Protein AF-A0A2J7R3L4-F1 (afdb_monomer_lite)

InterPro domains:
  IPR018997 PUB domain [PF09409] (16-91)
  IPR036339 PUB-like domain superfamily [SSF143503] (5-102)
  IPR038765 Papain-like cysteine peptidase superfamily [SSF54001] (116-229)
  IPR050883 Peptide-N(4)-(N-acetyl-beta-glucosaminyl)asparagine amidase [PTHR12143] (30-253)

Radius of gyration: 31.01 Å; chains: 1; bounding box: 85×67×73 Å

Secondary structure (DSSP, 8-state):
---HHHHHHHTS-HHHHHHHHHHHHHHHHHHHHSTT-TTTTEEETTSHHHHHHTTTSTTHHHHHHHTT-EE-SSEEE--TTS-SHHHHHHHHHHHHHHHHHHT-----------------------------------HHHHHHHHHHHHGGGG-HHHHHHHHHHS-HHHHHHHHHHHHHHHHHHHHTTS--PPP--HHHHHHHHHHHHIIIII----SSPBPTTT-PBPEEEEEE-----TT-TT---EEEEE-TT----SSS----EEE-----S-------------

pLDDT: mean 73.67, std 23.39, range [23.62, 96.88]

Sequence (290 aa):
MTMSCILALEENPEDVYLETTSVLLKLVDNVIKNPSNPKYRSIKLGSPTVSNKLIPVVGAMECLFEMGFQEGEDSLVLPGNVSLENLKHIRDEISTRRSTYKKIPATSSAPSDVSPSSSATSTSNPIVQKKITRPKKTFLERVASHSRAVLRYEEKELQSKALALIPLKDFQIAAENNMRKLQKSIKSGLTSEKEVDIQELILMELLSWFKNSFFCWVASPQCVSCKGTTKFIGHDYSYAAEGEVYRTEVSLFLFSNCGLLGGDTVSPCMWIPIFSRNTLPASSKLMYEE

Foldseek 3Di:
DPLVLLVQLVLDPPVLSLLLLVVLLVLLVVCVVPVPDQVSQKAFCPDPCNVPRQVVRGSRVVLCVQQQWDDDDGITGRDSPDDNPSSVVSSVVSVVVSVVSVPDDDDDDDDDDDDDDDDDDDDDDPPPPPPPPDDPQRPVSVVVVVVVVVCVVVDVVVVVVVVVVQPLVVLLVQLVVVLVVVVVCVVVVVDPDDRDDSVVSSVVVRVCCCVPPWFDDPPAAADPPPRDGWDWDAKDQPDDDVPCPPDRIWTWTFDDDPDPPDDPDRDTPTDDPPTTPPDDDPDDDDDDDD

Organism: NCBI:txid105785

Structure (mmCIF, N/CA/C/O backbone):
data_AF-A0A2J7R3L4-F1
#
_entry.id   AF-A0A2J7R3L4-F1
#
loop_
_atom_site.group_PDB
_atom_site.id
_atom_site.type_symbol
_atom_site.label_atom_id
_atom_site.label_alt_id
_atom_site.label_comp_id
_atom_site.label_asym_id
_atom_site.label_entity_id
_atom_site.label_seq_id
_atom_site.pdbx_PDB_ins_code
_atom_site.Cartn_x
_atom_site.Cartn_y
_atom_site.Cartn_z
_atom_site.occupancy
_atom_site.B_iso_or_equiv
_atom_site.auth_seq_id
_atom_site.auth_comp_id
_atom_site.auth_asym_id
_atom_site.auth_atom_id
_atom_site.pdbx_PDB_model_num
ATOM 1 N N . MET A 1 1 ? 9.506 19.115 -14.926 1.00 43.06 1 MET A N 1
ATOM 2 C CA . MET A 1 1 ? 8.678 18.006 -15.445 1.00 43.06 1 MET A CA 1
ATOM 3 C C . MET A 1 1 ? 9.442 16.724 -15.223 1.00 43.06 1 MET A C 1
ATOM 5 O O . MET A 1 1 ? 10.555 16.591 -15.710 1.00 43.06 1 MET A O 1
ATOM 9 N N . THR A 1 2 ? 8.915 15.847 -14.382 1.00 49.53 2 THR A N 1
ATOM 10 C CA . THR A 1 2 ? 9.525 14.556 -14.060 1.00 49.53 2 THR A CA 1
ATOM 11 C C . THR A 1 2 ? 9.371 13.619 -15.256 1.00 49.53 2 THR A C 1
ATOM 13 O O . THR A 1 2 ? 8.246 13.242 -15.568 1.00 49.53 2 THR A O 1
ATOM 16 N N . MET A 1 3 ? 10.486 13.254 -15.900 1.00 72.81 3 MET A N 1
ATOM 17 C CA . MET A 1 3 ? 10.575 12.337 -17.054 1.00 72.81 3 MET A CA 1
ATOM 18 C C . MET A 1 3 ? 10.258 10.884 -16.648 1.00 72.81 3 MET A C 1
ATOM 20 O O . MET A 1 3 ? 11.106 9.992 -16.710 1.00 72.81 3 MET A O 1
ATOM 24 N N . SER A 1 4 ? 9.044 10.662 -16.148 1.00 84.06 4 SER A N 1
ATOM 25 C CA . SER A 1 4 ? 8.605 9.390 -15.566 1.00 84.06 4 SER A CA 1
ATOM 26 C C . SER A 1 4 ? 8.582 8.249 -16.589 1.00 84.06 4 SER A C 1
ATOM 28 O O . SER A 1 4 ? 8.928 7.122 -16.243 1.00 84.06 4 SER A O 1
ATOM 30 N N . CYS A 1 5 ? 8.288 8.548 -17.858 1.00 85.44 5 CYS A N 1
ATOM 31 C CA . CYS A 1 5 ? 8.274 7.568 -18.944 1.00 85.44 5 CYS A CA 1
ATOM 32 C C . CYS A 1 5 ? 9.668 6.991 -19.252 1.00 85.44 5 CYS A C 1
ATOM 34 O O . CYS A 1 5 ? 9.809 5.795 -19.496 1.00 85.44 5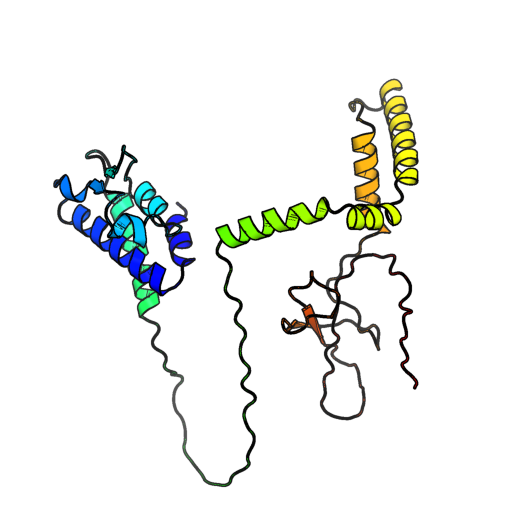 CYS A O 1
ATOM 36 N N . ILE A 1 6 ? 10.722 7.811 -19.173 1.00 88.12 6 ILE A N 1
ATOM 37 C CA . ILE A 1 6 ? 12.100 7.382 -19.450 1.00 88.12 6 ILE A CA 1
ATOM 38 C C . ILE A 1 6 ? 12.629 6.506 -18.313 1.00 88.12 6 ILE A C 1
ATOM 40 O O . ILE A 1 6 ? 13.308 5.515 -18.569 1.00 88.12 6 ILE A O 1
ATOM 44 N N . LEU A 1 7 ? 12.279 6.834 -17.065 1.00 87.56 7 LEU A N 1
ATOM 45 C CA . LEU A 1 7 ? 12.591 5.980 -15.918 1.00 87.56 7 LEU A CA 1
ATOM 46 C C . LEU A 1 7 ? 11.883 4.626 -16.034 1.00 87.56 7 LEU A C 1
ATOM 48 O O . LEU A 1 7 ? 12.510 3.599 -15.811 1.00 87.56 7 LEU A O 1
ATOM 52 N N . ALA A 1 8 ? 10.617 4.616 -16.462 1.00 87.75 8 ALA A N 1
ATOM 53 C CA . ALA A 1 8 ? 9.874 3.384 -16.710 1.00 87.75 8 ALA A CA 1
ATOM 54 C C . ALA A 1 8 ? 10.498 2.532 -17.834 1.00 87.75 8 ALA A C 1
ATOM 56 O O . ALA A 1 8 ? 10.560 1.310 -17.709 1.00 87.75 8 ALA A O 1
ATOM 57 N N . LEU A 1 9 ? 11.040 3.157 -18.890 1.00 89.44 9 LEU A N 1
ATOM 58 C CA . LEU A 1 9 ? 11.792 2.441 -19.926 1.00 89.44 9 LEU A CA 1
ATOM 59 C C . LEU A 1 9 ? 13.012 1.708 -19.347 1.00 89.44 9 LEU A C 1
ATOM 61 O O . LEU A 1 9 ? 13.244 0.556 -19.714 1.00 89.44 9 LEU A O 1
ATOM 65 N N . GLU A 1 10 ? 13.762 2.342 -18.442 1.00 88.19 10 GLU A N 1
ATOM 66 C CA . GLU A 1 10 ? 14.958 1.771 -17.795 1.00 88.19 10 GLU A CA 1
ATOM 67 C C . GLU A 1 10 ? 14.652 0.606 -16.835 1.00 88.19 10 GLU A C 1
ATOM 69 O O . GLU A 1 10 ? 15.561 -0.136 -16.467 1.00 88.19 10 GLU A O 1
ATOM 74 N N . GLU A 1 11 ? 13.389 0.408 -16.439 1.00 85.62 11 GLU A N 1
ATOM 75 C CA . GLU A 1 11 ? 12.980 -0.738 -15.614 1.00 85.62 11 GLU A CA 1
ATOM 76 C C . GLU A 1 11 ? 12.872 -2.050 -16.410 1.00 85.62 11 GLU A C 1
ATOM 78 O O . GLU A 1 11 ? 12.816 -3.131 -15.814 1.00 85.62 11 GLU A O 1
ATOM 83 N N . ASN A 1 12 ? 12.846 -1.979 -17.745 1.00 86.06 12 ASN A N 1
ATOM 84 C CA . ASN A 1 12 ? 12.800 -3.157 -18.608 1.00 86.06 12 ASN A CA 1
ATOM 85 C C . ASN A 1 12 ? 14.180 -3.848 -18.683 1.00 86.06 12 ASN A C 1
ATOM 87 O O . ASN A 1 12 ? 15.208 -3.198 -18.475 1.00 86.06 12 ASN A O 1
ATOM 91 N N . PRO A 1 13 ? 14.236 -5.159 -19.009 1.00 87.62 13 PRO A N 1
ATOM 92 C CA . PRO A 1 13 ? 15.496 -5.862 -19.255 1.00 87.62 13 PRO A CA 1
ATOM 93 C C . PRO A 1 13 ? 16.395 -5.112 -20.243 1.00 87.62 13 PRO A C 1
ATOM 95 O O . PRO A 1 13 ? 15.901 -4.450 -21.153 1.00 87.62 13 PRO A O 1
ATOM 98 N N . GLU A 1 14 ? 17.714 -5.205 -20.072 1.00 86.94 14 GLU A N 1
ATOM 99 C CA . GLU A 1 14 ? 18.675 -4.384 -20.821 1.00 86.94 14 GLU A CA 1
ATOM 100 C C . GLU A 1 14 ? 18.534 -4.530 -22.344 1.00 86.94 14 GLU A C 1
ATOM 102 O O . GLU A 1 14 ? 18.526 -3.537 -23.071 1.00 86.94 14 GLU A O 1
ATOM 107 N N . ASP A 1 15 ? 18.380 -5.756 -22.831 1.00 88.44 15 ASP A N 1
ATOM 108 C CA . ASP A 1 15 ? 18.149 -6.065 -24.239 1.00 88.44 15 ASP A CA 1
ATOM 109 C C . ASP A 1 15 ? 16.840 -5.447 -24.751 1.00 88.44 15 ASP A C 1
ATOM 111 O O . ASP A 1 15 ? 16.832 -4.810 -25.808 1.00 88.44 15 ASP A O 1
ATOM 115 N N . VAL A 1 16 ? 15.765 -5.536 -23.963 1.00 89.38 16 VAL A N 1
ATOM 116 C CA . VAL A 1 16 ? 14.455 -4.942 -24.271 1.00 89.38 16 VAL A CA 1
ATOM 117 C C . VAL A 1 16 ? 14.529 -3.416 -24.272 1.00 89.38 16 VAL A C 1
ATOM 119 O O . VAL A 1 16 ? 14.039 -2.776 -25.203 1.00 89.38 16 VAL A O 1
ATOM 122 N N . TYR A 1 17 ? 15.185 -2.807 -23.283 1.00 91.94 17 TYR A N 1
ATOM 123 C CA . TYR A 1 17 ? 15.414 -1.364 -23.212 1.00 91.94 17 TYR A CA 1
ATOM 124 C C . TYR A 1 17 ? 16.208 -0.877 -24.427 1.00 91.94 17 TYR A C 1
ATOM 126 O O . TYR A 1 17 ? 15.815 0.086 -25.097 1.00 91.94 17 TYR A O 1
ATOM 134 N N . LEU A 1 18 ? 17.311 -1.558 -24.757 1.00 92.06 18 LEU A N 1
ATOM 135 C CA . LEU A 1 18 ? 18.162 -1.210 -25.890 1.00 92.06 18 LEU A CA 1
ATOM 136 C C . LEU A 1 18 ? 17.467 -1.447 -27.235 1.00 92.06 18 LEU A C 1
ATOM 138 O O . LEU A 1 18 ? 17.725 -0.714 -28.196 1.00 92.06 18 LEU A O 1
ATOM 142 N N . GLU A 1 19 ? 16.584 -2.426 -27.346 1.00 93.12 19 GLU A N 1
ATOM 143 C CA . GLU A 1 19 ? 15.811 -2.622 -28.564 1.00 93.12 19 GLU A CA 1
ATOM 144 C C . GLU A 1 19 ? 14.727 -1.544 -28.705 1.00 93.12 19 GLU A C 1
ATOM 146 O O . GLU A 1 19 ? 14.680 -0.834 -29.714 1.00 93.12 19 GLU A O 1
ATOM 151 N N . THR A 1 20 ? 13.934 -1.332 -27.658 1.00 94.19 20 THR A N 1
ATOM 152 C CA . THR A 1 20 ? 12.803 -0.392 -27.638 1.00 94.19 20 THR A CA 1
ATOM 153 C C . THR A 1 20 ? 13.252 1.042 -27.861 1.00 94.19 20 THR A C 1
ATOM 155 O O . THR A 1 20 ? 12.747 1.728 -28.753 1.00 94.19 20 THR A O 1
ATOM 158 N N . THR A 1 21 ? 14.270 1.499 -27.125 1.00 95.25 21 THR A N 1
ATOM 159 C CA . THR A 1 21 ? 14.798 2.859 -27.303 1.00 95.25 21 THR A CA 1
ATOM 160 C C . THR A 1 21 ? 15.457 3.038 -28.669 1.00 95.25 21 THR A C 1
ATOM 162 O O . THR A 1 21 ? 15.428 4.137 -29.214 1.00 95.25 21 THR A O 1
ATOM 165 N N . SER A 1 22 ? 15.971 1.973 -29.304 1.00 95.00 22 SER A N 1
ATOM 166 C CA . SER A 1 22 ? 16.424 2.071 -30.696 1.00 95.00 22 SER A CA 1
ATOM 167 C C . SER A 1 22 ? 15.271 2.332 -31.658 1.00 95.00 22 SER A C 1
ATOM 169 O O . SER A 1 22 ? 15.482 3.015 -32.661 1.00 95.00 22 SER A O 1
ATOM 171 N N . VAL A 1 23 ? 14.098 1.745 -31.418 1.00 95.69 23 VAL A N 1
ATOM 172 C CA . VAL A 1 23 ? 12.927 1.955 -32.271 1.00 95.69 23 VAL A CA 1
ATOM 173 C C . VAL A 1 23 ? 12.331 3.338 -32.020 1.00 95.69 23 VAL A C 1
ATOM 175 O O . VAL A 1 23 ? 12.103 4.061 -32.989 1.00 95.69 23 VAL A O 1
ATOM 178 N N . LEU A 1 24 ? 12.169 3.748 -30.757 1.00 95.38 24 LEU A N 1
ATOM 179 C CA . LEU A 1 24 ? 11.695 5.089 -30.392 1.00 95.38 24 LEU A CA 1
ATOM 180 C C . LEU A 1 24 ? 12.562 6.179 -31.030 1.00 95.38 24 LEU A C 1
ATOM 182 O O . LEU A 1 24 ? 12.040 7.040 -31.734 1.00 95.38 24 LEU A O 1
ATOM 186 N N . LEU A 1 25 ? 13.889 6.094 -30.884 1.00 96.00 25 LEU A N 1
ATOM 187 C CA . LEU A 1 25 ? 14.806 7.061 -31.493 1.00 96.00 25 LEU A CA 1
ATOM 188 C C . LEU A 1 25 ? 14.666 7.104 -33.021 1.00 96.00 25 LEU A C 1
ATOM 190 O O . LEU A 1 25 ? 14.637 8.188 -33.589 1.00 96.00 25 LEU A O 1
ATOM 194 N N . LYS A 1 26 ? 14.507 5.956 -33.697 1.00 94.94 26 LYS A N 1
ATOM 195 C CA . LYS A 1 26 ? 14.296 5.918 -35.157 1.00 94.94 26 LYS A CA 1
ATOM 196 C C . LYS A 1 26 ? 12.994 6.599 -35.576 1.00 94.94 26 LYS A C 1
ATOM 198 O O . LYS A 1 26 ? 12.993 7.348 -36.551 1.00 94.94 26 LYS A O 1
ATOM 203 N N . LEU A 1 27 ? 11.893 6.328 -34.876 1.00 93.06 27 LEU A N 1
ATOM 204 C CA . LEU A 1 27 ? 10.591 6.935 -35.166 1.00 93.06 27 LEU A CA 1
ATOM 205 C C . LEU A 1 27 ? 10.659 8.455 -34.994 1.00 93.06 27 LEU A C 1
ATOM 207 O O . LEU A 1 27 ? 10.265 9.201 -35.889 1.00 93.06 27 LEU A O 1
ATOM 211 N N . VAL A 1 28 ? 11.244 8.902 -33.886 1.00 93.94 28 VAL A N 1
ATOM 212 C CA . VAL A 1 28 ? 11.342 10.317 -33.535 1.00 93.94 28 VAL A CA 1
ATOM 213 C C . VAL A 1 28 ? 12.329 11.063 -34.434 1.00 93.94 28 VAL A C 1
ATOM 215 O O . VAL A 1 28 ? 12.004 12.133 -34.946 1.00 93.94 28 VAL A O 1
ATOM 218 N N . ASP A 1 29 ? 13.498 10.488 -34.723 1.00 94.88 29 ASP A N 1
ATOM 219 C CA . ASP A 1 29 ? 14.474 11.082 -35.643 1.00 94.88 29 ASP A CA 1
ATOM 220 C C . ASP A 1 29 ? 13.885 11.267 -37.048 1.00 94.88 29 ASP A C 1
ATOM 222 O O . ASP A 1 29 ? 14.201 12.248 -37.720 1.00 94.88 29 ASP A O 1
ATOM 226 N N . ASN A 1 30 ? 13.015 10.360 -37.505 1.00 94.56 30 ASN A N 1
ATOM 227 C CA . ASN A 1 30 ? 12.342 10.504 -38.796 1.00 94.56 30 ASN A CA 1
ATOM 228 C C . ASN A 1 30 ? 11.390 11.708 -38.821 1.00 94.56 30 ASN A C 1
ATOM 230 O O . ASN A 1 30 ? 11.348 12.416 -39.831 1.00 94.56 30 ASN A O 1
ATOM 234 N N . VAL A 1 31 ? 10.682 11.971 -37.717 1.00 93.62 31 VAL A N 1
ATOM 235 C CA . VAL A 1 31 ? 9.839 13.165 -37.545 1.00 93.62 31 VAL A CA 1
ATOM 236 C C . VAL A 1 31 ? 10.690 14.431 -37.500 1.00 93.62 31 VAL A C 1
ATOM 238 O O . VAL A 1 31 ? 10.389 15.383 -38.213 1.00 93.62 31 VAL A O 1
ATOM 241 N N . ILE A 1 32 ? 11.775 14.446 -36.717 1.00 92.38 32 ILE A N 1
ATOM 242 C CA . ILE A 1 32 ? 12.663 15.617 -36.596 1.00 92.38 32 ILE A CA 1
ATOM 243 C C . ILE A 1 32 ? 13.301 15.963 -37.946 1.00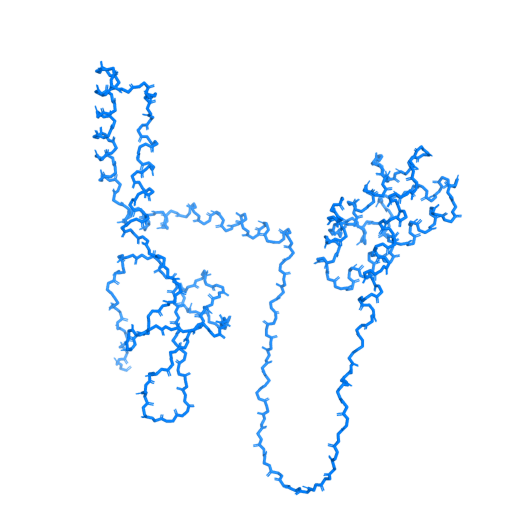 92.38 32 ILE A C 1
ATOM 245 O O . ILE A 1 32 ? 13.371 17.135 -38.310 1.00 92.38 32 ILE A O 1
ATOM 249 N N . LYS A 1 33 ? 13.759 14.952 -38.696 1.00 93.50 33 LYS A N 1
ATOM 250 C CA . LYS A 1 33 ? 14.397 15.140 -40.008 1.00 93.50 33 LYS A CA 1
ATOM 251 C C . LYS A 1 33 ? 13.412 15.580 -41.087 1.00 93.50 33 LYS A C 1
ATOM 253 O O . LYS A 1 33 ? 13.803 16.288 -42.006 1.00 93.50 33 LYS A O 1
ATOM 258 N N . ASN A 1 34 ? 12.154 15.150 -40.998 1.00 92.44 34 ASN A N 1
ATOM 259 C CA . ASN A 1 34 ? 11.135 15.398 -42.017 1.00 92.44 34 ASN A CA 1
ATOM 260 C C . ASN A 1 34 ? 9.825 15.880 -41.367 1.00 92.44 34 ASN A C 1
ATOM 262 O O . ASN A 1 34 ? 8.808 15.179 -41.429 1.00 92.44 34 ASN A O 1
ATOM 266 N N . PRO A 1 35 ? 9.818 17.080 -40.761 1.00 88.69 35 PRO A N 1
ATOM 267 C CA . PRO A 1 35 ? 8.734 17.525 -39.893 1.00 88.69 35 PRO A CA 1
ATOM 268 C C . PRO A 1 35 ? 7.417 17.749 -40.631 1.00 88.69 35 PRO A C 1
ATOM 270 O O . PRO A 1 35 ? 6.375 17.683 -40.000 1.00 88.69 35 PRO A O 1
ATOM 273 N N . SER A 1 36 ? 7.408 17.982 -41.942 1.00 87.38 36 SER A N 1
ATOM 274 C CA . SER A 1 36 ? 6.163 18.184 -42.703 1.00 87.38 36 SER A CA 1
ATOM 275 C C . SER A 1 36 ? 5.615 16.900 -43.328 1.00 87.38 36 SER A C 1
ATOM 277 O O . SER A 1 36 ? 4.567 16.931 -43.964 1.00 87.38 36 SER A O 1
ATOM 279 N N . ASN A 1 37 ? 6.310 15.765 -43.184 1.00 90.56 37 ASN A N 1
ATOM 280 C CA . ASN A 1 37 ? 5.911 14.525 -43.839 1.00 90.56 37 ASN A CA 1
ATOM 281 C C . ASN A 1 37 ? 4.893 13.749 -42.975 1.00 90.56 37 ASN A C 1
ATOM 283 O O . ASN A 1 37 ? 5.259 13.249 -41.904 1.00 90.56 37 ASN A O 1
ATOM 287 N N . PRO A 1 38 ? 3.637 13.579 -43.434 1.00 87.50 38 PRO A N 1
ATOM 288 C CA . PRO A 1 38 ? 2.586 12.933 -42.649 1.00 87.50 38 PRO A CA 1
ATOM 289 C C . PRO A 1 38 ? 2.875 11.454 -42.370 1.00 87.50 38 PRO A C 1
ATOM 291 O O . PRO A 1 38 ? 2.436 10.928 -41.351 1.00 87.50 38 PRO A O 1
ATOM 294 N N . LYS A 1 39 ? 3.670 10.787 -43.220 1.00 90.56 39 LYS A N 1
ATOM 295 C CA . LYS A 1 39 ? 4.043 9.377 -43.045 1.00 90.56 39 LYS A CA 1
ATOM 296 C C . LYS A 1 39 ? 4.813 9.138 -41.747 1.00 90.56 39 LYS A C 1
ATOM 298 O O . LYS A 1 39 ? 4.616 8.109 -41.117 1.00 90.56 39 LYS A O 1
ATOM 303 N N . TYR A 1 40 ? 5.703 10.054 -41.364 1.00 92.00 40 TYR A N 1
ATOM 304 C CA . TYR A 1 40 ? 6.509 9.903 -40.146 1.00 92.00 40 TYR A CA 1
ATOM 305 C C . TYR A 1 40 ? 5.773 10.377 -38.895 1.00 92.00 40 TYR A C 1
ATOM 307 O O . TYR A 1 40 ? 6.113 9.963 -37.795 1.00 92.00 40 TYR A O 1
ATOM 315 N N . ARG A 1 41 ? 4.731 11.194 -39.069 1.00 92.44 41 ARG A N 1
ATOM 316 C CA . ARG A 1 41 ? 3.839 11.641 -37.996 1.00 92.44 41 ARG A CA 1
ATOM 317 C C . ARG A 1 41 ? 2.756 10.623 -37.638 1.00 92.44 41 ARG A C 1
ATOM 319 O O . ARG A 1 41 ? 1.932 10.928 -36.789 1.00 92.44 41 ARG A O 1
ATOM 326 N N . SER A 1 42 ? 2.733 9.449 -38.265 1.00 92.12 42 SER A N 1
ATOM 327 C CA . SER A 1 42 ? 1.771 8.387 -37.971 1.00 92.12 42 SER A CA 1
ATOM 328 C C . SER A 1 42 ? 2.489 7.067 -37.689 1.00 92.12 42 SER A C 1
ATOM 330 O O . SER A 1 42 ? 3.359 6.642 -38.450 1.00 92.12 42 SER A O 1
ATOM 332 N N . ILE A 1 43 ? 2.119 6.412 -36.591 1.00 93.75 43 ILE A N 1
ATOM 333 C CA . ILE A 1 43 ? 2.662 5.127 -36.146 1.00 93.75 43 ILE A CA 1
ATOM 334 C C . ILE A 1 43 ? 1.507 4.129 -36.086 1.00 93.75 43 ILE A C 1
ATOM 336 O O . ILE A 1 43 ? 0.591 4.286 -35.286 1.00 93.75 43 ILE A O 1
ATOM 340 N N . LYS A 1 44 ? 1.542 3.081 -36.914 1.00 91.69 44 LYS A N 1
ATOM 341 C CA . LYS A 1 44 ? 0.506 2.035 -36.920 1.00 91.69 44 LYS A CA 1
ATOM 342 C C . LYS A 1 44 ? 0.722 1.039 -35.784 1.00 91.69 44 LYS A C 1
ATOM 344 O O . LYS A 1 44 ? 1.772 0.387 -35.743 1.00 91.69 44 LYS A O 1
ATOM 349 N N . LEU A 1 45 ? -0.290 0.868 -34.933 1.00 88.50 45 LEU A N 1
ATOM 350 C CA . LEU A 1 45 ? -0.230 -0.014 -33.763 1.00 88.50 45 LEU A CA 1
ATOM 351 C C . LEU A 1 45 ? -0.111 -1.492 -34.161 1.00 88.50 45 LEU A C 1
ATOM 353 O O . LEU A 1 45 ? 0.668 -2.229 -33.565 1.00 88.50 45 LEU A O 1
ATOM 357 N N . GLY A 1 46 ? -0.779 -1.896 -35.245 1.00 82.31 46 GLY A N 1
ATOM 358 C CA . GLY A 1 46 ? -0.709 -3.262 -35.779 1.00 82.31 46 GLY A CA 1
ATOM 359 C C . GLY A 1 46 ? 0.588 -3.618 -36.517 1.00 82.31 46 GLY A C 1
ATOM 360 O O . GLY A 1 46 ? 0.706 -4.721 -37.046 1.00 82.31 46 GLY A O 1
ATOM 361 N N . SER A 1 47 ? 1.565 -2.708 -36.620 1.00 89.31 47 SER A N 1
ATOM 362 C CA . SER A 1 47 ? 2.837 -3.052 -37.267 1.00 89.31 47 SER A CA 1
ATOM 363 C C . SER A 1 47 ? 3.663 -3.988 -36.369 1.00 89.31 47 SER A C 1
ATOM 365 O O . SER A 1 47 ? 3.781 -3.702 -35.179 1.00 89.31 47 SER A O 1
ATOM 367 N N . PRO A 1 48 ? 4.317 -5.045 -36.899 1.00 84.81 48 PRO A N 1
ATOM 368 C CA . PRO A 1 48 ? 5.020 -6.034 -36.068 1.00 84.81 48 PRO A CA 1
ATOM 369 C C . PRO A 1 48 ? 6.104 -5.442 -35.162 1.00 84.81 48 PRO A C 1
ATOM 371 O O . PRO A 1 48 ? 6.405 -5.965 -34.095 1.00 84.81 48 PRO A O 1
ATOM 374 N N . THR A 1 49 ? 6.727 -4.340 -35.591 1.00 85.75 49 THR A N 1
ATOM 375 C CA . THR A 1 49 ? 7.721 -3.633 -34.774 1.00 85.75 49 THR A CA 1
ATOM 376 C C . THR A 1 49 ? 7.065 -2.911 -33.599 1.00 85.75 49 THR A C 1
ATOM 378 O O . THR A 1 49 ? 7.607 -2.943 -32.502 1.00 85.75 49 THR A O 1
ATOM 381 N N . VAL A 1 50 ? 5.904 -2.289 -33.800 1.00 86.06 50 VAL A N 1
ATOM 382 C CA . VAL A 1 50 ? 5.195 -1.572 -32.734 1.00 86.06 50 VAL A CA 1
ATOM 383 C C . VAL A 1 50 ? 4.506 -2.561 -31.796 1.00 86.06 50 VAL A C 1
ATOM 385 O O . VAL A 1 50 ? 4.713 -2.486 -30.586 1.00 86.06 50 VAL A O 1
ATOM 388 N N . SER A 1 51 ? 3.788 -3.547 -32.339 1.00 87.75 51 SER A N 1
ATOM 389 C CA . SER A 1 51 ? 3.039 -4.536 -31.559 1.00 87.75 51 SER A CA 1
ATOM 390 C C . SER A 1 51 ? 3.919 -5.404 -30.667 1.00 87.75 51 SER A C 1
ATOM 392 O O . SER A 1 51 ? 3.514 -5.735 -29.560 1.00 87.75 51 SER A O 1
ATOM 394 N N . ASN A 1 52 ? 5.123 -5.764 -31.127 1.00 85.62 52 ASN A N 1
ATOM 395 C CA . ASN A 1 52 ? 5.988 -6.690 -30.394 1.00 85.62 52 ASN A CA 1
ATOM 396 C C . ASN A 1 52 ? 7.054 -5.977 -29.558 1.00 85.62 52 ASN A C 1
ATOM 398 O O . ASN A 1 52 ? 7.536 -6.559 -28.593 1.00 85.62 52 ASN A O 1
ATOM 402 N N . LYS A 1 53 ? 7.457 -4.753 -29.937 1.00 88.75 53 LYS A N 1
ATOM 403 C CA . LYS A 1 53 ? 8.623 -4.075 -29.336 1.00 88.75 53 LYS A CA 1
ATOM 404 C C . LYS A 1 53 ? 8.312 -2.745 -28.662 1.00 88.75 53 LYS A C 1
ATOM 406 O O . LYS A 1 53 ? 9.189 -2.218 -27.996 1.00 88.75 53 LYS A O 1
ATOM 411 N N . LEU A 1 54 ? 7.128 -2.163 -28.865 1.00 86.31 54 LEU A N 1
ATOM 412 C CA . LEU A 1 54 ? 6.736 -0.918 -28.193 1.00 86.31 54 LEU A CA 1
ATOM 413 C C . LEU A 1 54 ? 5.566 -1.144 -27.245 1.00 86.31 54 LEU A C 1
ATOM 415 O O . LEU A 1 54 ? 5.681 -0.824 -26.073 1.00 86.31 54 LEU A O 1
ATOM 419 N N . ILE A 1 55 ? 4.466 -1.723 -27.732 1.00 84.38 55 ILE A N 1
ATOM 420 C CA . ILE A 1 55 ? 3.247 -1.914 -26.929 1.00 84.38 55 ILE A CA 1
ATOM 421 C C . ILE A 1 55 ? 3.495 -2.748 -25.655 1.00 84.38 55 ILE A C 1
ATOM 423 O O . ILE A 1 55 ? 2.997 -2.356 -24.602 1.00 84.38 55 ILE A O 1
ATOM 427 N N . PRO A 1 56 ? 4.270 -3.853 -25.681 1.00 87.44 56 PRO A N 1
ATOM 428 C CA . PRO A 1 56 ? 4.488 -4.672 -24.487 1.00 87.44 56 PRO A CA 1
ATOM 429 C C . PRO A 1 56 ? 5.467 -4.051 -23.482 1.00 87.44 56 PRO A C 1
ATOM 431 O O . PRO A 1 56 ? 5.663 -4.610 -22.404 1.00 87.44 56 PRO A O 1
ATOM 434 N N . VAL A 1 57 ? 6.131 -2.949 -23.847 1.00 88.31 57 VAL A N 1
ATOM 435 C CA . VAL A 1 57 ? 7.260 -2.392 -23.101 1.00 88.31 57 VAL A CA 1
ATOM 436 C C . VAL A 1 57 ? 6.792 -1.216 -22.257 1.00 88.31 57 VAL A C 1
ATOM 438 O O . VAL A 1 57 ? 6.304 -0.209 -22.771 1.00 88.31 57 VAL A O 1
ATOM 441 N N . VAL A 1 58 ? 6.966 -1.343 -20.942 1.00 87.25 58 VAL A N 1
ATOM 442 C CA . VAL A 1 58 ? 6.508 -0.347 -19.968 1.00 87.25 58 VAL A CA 1
ATOM 443 C C . VAL A 1 58 ? 7.244 0.976 -20.196 1.00 87.25 58 VAL A C 1
ATOM 445 O O . VAL A 1 58 ? 8.471 0.989 -20.307 1.00 87.25 58 VAL A O 1
ATOM 448 N N . GLY A 1 59 ? 6.503 2.083 -20.277 1.00 90.62 59 GLY A N 1
ATOM 449 C CA . GLY A 1 59 ? 7.045 3.423 -20.510 1.00 90.62 59 GLY A CA 1
ATOM 450 C C . GLY A 1 59 ? 7.153 3.825 -21.985 1.00 90.62 59 GLY A C 1
ATOM 451 O O . GLY A 1 59 ? 7.286 5.013 -22.278 1.00 90.62 59 GLY A O 1
ATOM 452 N N . ALA A 1 60 ? 7.087 2.884 -22.936 1.00 92.25 60 ALA A N 1
ATOM 453 C CA . ALA A 1 60 ? 7.300 3.185 -24.354 1.00 92.25 60 ALA A CA 1
ATOM 454 C C . ALA A 1 60 ? 6.145 3.979 -24.985 1.00 92.25 60 ALA A C 1
ATOM 456 O O . ALA A 1 60 ? 6.386 4.897 -25.773 1.00 92.25 60 ALA A O 1
ATOM 457 N N . MET A 1 61 ? 4.901 3.646 -24.637 1.00 92.25 61 MET A N 1
ATOM 458 C CA . MET A 1 61 ? 3.714 4.357 -25.125 1.00 92.25 61 MET A CA 1
ATOM 459 C C . MET A 1 61 ? 3.570 5.714 -24.434 1.00 92.25 61 MET A C 1
ATOM 461 O O . MET A 1 61 ? 3.289 6.716 -25.085 1.00 92.25 61 MET A O 1
ATOM 465 N N . GLU A 1 62 ? 3.865 5.772 -23.138 1.00 92.06 62 GLU A N 1
ATOM 466 C CA . GLU A 1 62 ? 3.897 6.994 -22.341 1.00 92.06 62 GLU A CA 1
ATOM 467 C C . GLU A 1 62 ? 4.921 7.988 -22.895 1.00 92.06 62 GLU A C 1
ATOM 469 O O . GLU A 1 62 ? 4.607 9.169 -23.028 1.00 92.06 62 GLU A O 1
ATOM 474 N N . CYS A 1 63 ? 6.104 7.517 -23.317 1.00 91.88 63 CYS A N 1
ATOM 475 C CA . CYS A 1 63 ? 7.071 8.350 -24.033 1.00 91.88 63 CYS A CA 1
ATOM 476 C C . CYS A 1 63 ? 6.470 8.958 -25.303 1.00 91.88 63 CYS A C 1
ATOM 478 O O . CYS A 1 63 ? 6.672 10.142 -25.556 1.00 91.88 63 CYS A O 1
ATOM 480 N N . LEU A 1 64 ? 5.739 8.181 -26.108 1.00 92.44 64 LEU A N 1
ATOM 481 C CA . LEU A 1 64 ? 5.118 8.694 -27.333 1.00 92.44 64 LEU A CA 1
ATOM 482 C C . LEU A 1 64 ? 4.043 9.743 -27.019 1.00 92.44 64 LEU A C 1
ATOM 484 O O . LEU A 1 64 ? 4.013 10.792 -27.664 1.00 92.44 64 LEU A O 1
ATOM 488 N N . PHE A 1 65 ? 3.211 9.517 -26.004 1.00 91.25 65 PHE A N 1
ATOM 489 C CA . PHE A 1 65 ? 2.208 10.497 -25.583 1.00 91.25 65 PHE A CA 1
ATOM 490 C C . PHE A 1 65 ? 2.841 11.785 -25.042 1.00 91.25 65 PHE A C 1
ATOM 492 O O . PHE A 1 65 ? 2.424 12.880 -25.414 1.00 91.25 65 PHE A O 1
ATOM 499 N N . GLU A 1 66 ? 3.900 11.684 -24.238 1.00 90.62 66 GLU A N 1
ATOM 500 C CA . GLU A 1 66 ? 4.604 12.849 -23.687 1.00 90.62 66 GLU A CA 1
ATOM 501 C C . GLU A 1 66 ? 5.393 13.618 -24.768 1.00 90.62 66 GLU A C 1
ATOM 503 O O . GLU A 1 66 ? 5.518 14.843 -24.709 1.00 90.62 66 GLU A O 1
ATOM 508 N N . MET A 1 67 ? 5.839 12.928 -25.828 1.00 89.94 67 MET A N 1
ATOM 509 C CA . MET A 1 67 ? 6.362 13.547 -27.057 1.00 89.94 67 MET A CA 1
ATOM 510 C C . MET A 1 67 ? 5.277 14.264 -27.882 1.00 89.94 67 MET A C 1
ATOM 512 O O . MET A 1 67 ? 5.614 15.003 -28.809 1.00 89.94 67 MET A O 1
ATOM 516 N N . GLY A 1 68 ? 3.995 14.067 -27.561 1.00 90.19 68 GLY A N 1
ATOM 517 C CA . GLY A 1 68 ? 2.857 14.739 -28.186 1.00 90.19 68 GLY A CA 1
ATOM 518 C C . GLY A 1 68 ? 2.099 13.911 -29.225 1.00 90.19 68 GLY A C 1
ATOM 519 O O . GLY A 1 68 ? 1.230 14.460 -29.906 1.00 90.19 68 GLY A O 1
ATOM 520 N N . PHE A 1 69 ? 2.404 12.616 -29.372 1.00 92.56 69 PHE A N 1
ATOM 521 C CA . PHE A 1 69 ? 1.550 11.722 -30.155 1.00 92.56 69 PHE A CA 1
ATOM 522 C C . PHE A 1 69 ? 0.194 11.558 -29.461 1.00 92.56 69 PHE A C 1
ATOM 524 O O . PHE A 1 69 ? 0.099 11.591 -28.238 1.00 92.56 69 PHE A O 1
ATOM 531 N N . GLN A 1 70 ? -0.859 11.385 -30.248 1.00 91.31 70 GLN A N 1
ATOM 532 C CA . GLN A 1 70 ? -2.232 11.217 -29.782 1.00 91.31 70 GLN A CA 1
ATOM 533 C C . GLN A 1 70 ? -2.818 9.921 -30.334 1.00 91.31 70 GLN A C 1
ATOM 535 O O . GLN A 1 70 ? -2.411 9.451 -31.400 1.00 91.31 70 GLN A O 1
ATOM 540 N N . GLU A 1 71 ? -3.765 9.351 -29.598 1.00 89.62 71 GLU A N 1
ATOM 541 C CA . GLU A 1 71 ? -4.464 8.126 -29.971 1.00 89.62 71 GLU A CA 1
ATOM 542 C C . GLU A 1 71 ? -5.488 8.392 -31.086 1.00 89.62 71 GLU A C 1
ATOM 544 O O . GLU A 1 71 ? -6.315 9.298 -30.990 1.00 89.62 71 GLU A O 1
ATOM 549 N N . GLY A 1 72 ? -5.398 7.617 -32.166 1.00 83.25 72 GLY A N 1
ATOM 550 C CA . GLY A 1 72 ? -6.451 7.438 -33.167 1.00 83.25 72 GLY A CA 1
ATOM 551 C C . GLY A 1 72 ? -6.941 5.985 -33.157 1.00 83.25 72 GLY A C 1
ATOM 552 O O . GLY A 1 72 ? -6.530 5.215 -32.300 1.00 83.25 72 GLY A O 1
ATOM 553 N N . GLU A 1 73 ? -7.776 5.587 -34.123 1.00 78.38 73 GLU A N 1
ATOM 554 C CA . GLU A 1 73 ? -8.423 4.256 -34.122 1.00 78.38 73 GLU A CA 1
ATOM 555 C C . GLU A 1 73 ? -7.424 3.081 -34.077 1.00 78.38 73 GLU A C 1
ATOM 557 O O . GLU A 1 73 ? -7.468 2.284 -33.150 1.00 78.38 73 GLU A O 1
ATOM 562 N N . ASP A 1 74 ? -6.482 3.011 -35.027 1.00 88.25 74 ASP A N 1
ATOM 563 C CA . ASP A 1 74 ? -5.462 1.941 -35.112 1.00 88.25 74 ASP A CA 1
ATOM 564 C C . ASP A 1 74 ? -4.025 2.493 -35.228 1.00 88.25 74 ASP A C 1
ATOM 566 O O . ASP A 1 74 ? -3.073 1.827 -35.670 1.00 88.25 74 ASP A O 1
ATOM 570 N N . SER A 1 75 ? -3.844 3.769 -34.888 1.00 90.81 75 SER A N 1
ATOM 571 C CA . SER A 1 75 ? -2.564 4.457 -35.039 1.00 90.81 75 SER A CA 1
ATOM 572 C C . SER A 1 75 ? -2.388 5.586 -34.041 1.00 90.81 75 SER A C 1
ATOM 574 O O . SER A 1 75 ? -3.358 6.227 -33.651 1.00 90.81 75 SER A O 1
ATOM 576 N N . LEU A 1 76 ? -1.135 5.883 -33.712 1.00 91.81 76 LEU A N 1
ATOM 577 C CA . LEU A 1 76 ? -0.762 7.122 -33.048 1.00 91.81 76 LEU A CA 1
ATOM 578 C C . LEU A 1 76 ? -0.434 8.186 -34.087 1.00 91.81 76 LEU A C 1
ATOM 580 O O . LEU A 1 76 ? 0.295 7.913 -35.045 1.00 91.81 76 LEU A O 1
ATOM 584 N N . VAL A 1 77 ? -0.925 9.404 -33.885 1.00 92.81 77 VAL A N 1
ATOM 585 C CA . VAL A 1 77 ? -0.712 10.529 -34.801 1.00 92.81 77 VAL A CA 1
ATOM 586 C C . VAL A 1 77 ? -0.113 11.704 -34.041 1.00 92.81 77 VAL A C 1
ATOM 588 O O . VAL A 1 77 ? -0.580 12.039 -32.962 1.00 92.81 77 VAL A O 1
ATOM 591 N N . LEU A 1 78 ? 0.918 12.338 -34.600 1.00 92.25 78 LEU A N 1
ATOM 592 C CA . LEU A 1 78 ? 1.496 13.582 -34.097 1.00 92.25 78 LEU A CA 1
ATOM 593 C C . LEU A 1 78 ? 0.893 14.775 -34.858 1.00 92.25 78 LEU A C 1
ATOM 595 O O . LEU A 1 78 ? 1.277 15.019 -36.014 1.00 92.25 78 LEU A O 1
ATOM 599 N N . PRO A 1 79 ? -0.018 15.546 -34.243 1.00 88.38 79 PRO A N 1
ATOM 600 C CA . PRO A 1 79 ? -0.706 16.638 -34.919 1.00 88.38 79 PRO A CA 1
ATOM 601 C C . PRO A 1 79 ? 0.242 17.732 -35.434 1.00 88.38 79 PRO A C 1
ATOM 603 O O . PRO A 1 79 ? 1.296 18.012 -34.857 1.00 88.38 79 PRO A O 1
ATOM 606 N N . GLY A 1 80 ? -0.140 18.381 -36.538 1.00 80.38 80 GLY A N 1
ATOM 607 C CA . GLY A 1 80 ? 0.649 19.441 -37.184 1.00 80.38 80 GLY A CA 1
ATOM 608 C C . GLY A 1 80 ? 0.889 20.680 -36.313 1.00 80.38 80 GLY A C 1
ATOM 609 O O . GLY A 1 80 ? 1.870 21.387 -36.521 1.00 80.38 80 GLY A O 1
ATOM 610 N N . ASN A 1 81 ? 0.019 20.916 -35.330 1.00 76.12 81 ASN A N 1
ATOM 611 C CA . ASN A 1 81 ? 0.032 22.061 -34.418 1.00 76.12 81 ASN A CA 1
ATOM 612 C C . ASN A 1 81 ? 0.876 21.848 -33.147 1.00 76.12 81 ASN A C 1
ATOM 614 O O . ASN A 1 81 ? 0.970 22.764 -32.334 1.00 76.12 81 ASN A O 1
ATOM 618 N N . VAL A 1 82 ? 1.469 20.667 -32.947 1.00 79.50 82 VAL A N 1
ATOM 619 C CA . VAL A 1 82 ? 2.272 20.367 -31.751 1.00 79.50 82 VAL A CA 1
ATOM 620 C C . VAL A 1 82 ? 3.719 20.831 -31.940 1.00 79.50 82 VAL A C 1
ATOM 622 O O . VAL A 1 82 ? 4.362 20.515 -32.945 1.00 79.50 82 VAL A O 1
ATOM 625 N N . SER A 1 83 ? 4.241 21.571 -30.954 1.00 79.94 83 SER A N 1
ATOM 626 C CA . SER A 1 83 ? 5.654 21.966 -30.902 1.00 79.94 83 SER A CA 1
ATOM 627 C C . SER A 1 83 ? 6.555 20.734 -30.796 1.00 79.94 83 SER A C 1
ATOM 629 O O . SER A 1 83 ? 6.334 19.854 -29.967 1.00 79.94 83 SER A O 1
ATOM 631 N N . LEU A 1 84 ? 7.622 20.694 -31.597 1.00 86.38 84 LEU A N 1
ATOM 632 C CA . LEU A 1 84 ? 8.613 19.611 -31.565 1.00 86.38 84 LEU A CA 1
ATOM 633 C C . LEU A 1 84 ? 9.596 19.724 -30.385 1.00 86.38 84 LEU A C 1
ATOM 635 O O . LEU A 1 84 ? 10.545 18.949 -30.313 1.00 86.38 84 LEU A O 1
ATOM 639 N N . GLU A 1 85 ? 9.417 20.693 -29.489 1.00 86.44 85 GLU A N 1
ATOM 640 C CA . GLU A 1 85 ? 10.325 20.957 -28.369 1.00 86.44 85 GLU A CA 1
ATOM 641 C C . GLU A 1 85 ? 10.346 19.810 -27.349 1.00 86.44 85 GLU A C 1
ATOM 643 O O . GLU A 1 85 ? 11.413 19.261 -27.078 1.00 86.44 85 GLU A O 1
ATOM 648 N N . ASN A 1 86 ? 9.176 19.353 -26.887 1.00 85.25 86 ASN A N 1
ATOM 649 C CA . ASN A 1 86 ? 9.070 18.199 -25.982 1.00 85.25 86 ASN A CA 1
ATOM 650 C C . ASN A 1 86 ? 9.597 16.916 -26.639 1.00 85.25 86 ASN A C 1
ATOM 652 O O . ASN A 1 86 ? 10.321 16.138 -26.021 1.00 85.25 86 ASN A O 1
ATOM 656 N N . LEU A 1 87 ? 9.293 16.730 -27.925 1.00 90.00 87 LEU A N 1
ATOM 657 C CA . LEU A 1 87 ? 9.756 15.594 -28.716 1.00 90.00 87 LEU A CA 1
ATOM 658 C C . LEU A 1 87 ? 11.291 15.555 -28.826 1.00 90.00 87 LEU A C 1
ATOM 660 O O . LEU A 1 87 ? 11.885 14.490 -28.664 1.00 90.00 87 LEU A O 1
ATOM 664 N N . LYS A 1 88 ? 11.944 16.705 -29.047 1.00 92.50 88 LYS A N 1
ATOM 665 C CA . LYS A 1 88 ? 13.414 16.821 -29.046 1.00 92.50 88 LYS A CA 1
ATOM 666 C C . LYS A 1 88 ? 14.000 16.576 -27.657 1.00 92.50 88 LYS A C 1
ATOM 668 O O . LYS A 1 88 ? 14.942 15.801 -27.536 1.00 92.50 88 LYS A O 1
ATOM 673 N N . HIS A 1 89 ? 13.408 17.171 -26.623 1.00 92.44 89 HIS A N 1
ATOM 674 C CA . HIS A 1 89 ? 13.868 17.028 -25.243 1.00 92.44 89 HIS A CA 1
ATOM 675 C C . HIS A 1 89 ? 13.872 15.559 -24.788 1.00 92.44 89 HIS A C 1
ATOM 677 O O . HIS A 1 89 ? 14.891 15.047 -24.329 1.00 92.44 89 HIS A O 1
ATOM 683 N N . ILE A 1 90 ? 12.756 14.847 -24.975 1.00 91.00 90 ILE A N 1
ATOM 684 C CA . ILE A 1 90 ? 12.636 13.431 -24.590 1.00 91.00 90 ILE A CA 1
ATOM 685 C C . ILE A 1 90 ? 13.587 12.561 -25.430 1.00 91.00 90 ILE A C 1
ATOM 687 O O . ILE A 1 90 ? 14.217 11.641 -24.910 1.00 91.00 90 ILE A O 1
ATOM 691 N N . ARG A 1 91 ? 13.751 12.867 -26.723 1.00 94.75 91 ARG A N 1
ATOM 692 C CA . ARG A 1 91 ? 14.698 12.175 -27.610 1.00 94.75 91 ARG A CA 1
ATOM 693 C C . ARG A 1 91 ? 16.144 12.307 -27.137 1.00 94.75 91 ARG A C 1
ATOM 695 O O . ARG A 1 91 ? 16.864 11.307 -27.119 1.00 94.75 91 ARG A O 1
ATOM 702 N N . ASP A 1 92 ? 16.578 13.512 -26.783 1.00 94.12 92 ASP A N 1
ATOM 703 C CA . ASP A 1 92 ? 17.953 13.767 -26.349 1.00 94.12 92 ASP A CA 1
ATOM 704 C C . ASP A 1 92 ? 18.252 13.099 -25.002 1.00 94.12 92 ASP A C 1
ATOM 706 O O . ASP A 1 92 ? 19.321 12.505 -24.827 1.00 94.12 92 ASP A O 1
ATOM 710 N N . GLU A 1 93 ? 17.278 13.084 -24.093 1.00 93.00 93 GLU A N 1
ATOM 711 C CA . GLU A 1 93 ? 17.377 12.392 -22.807 1.00 93.00 93 GLU A CA 1
ATOM 712 C C . GLU A 1 93 ? 17.488 10.863 -22.990 1.00 93.00 93 GLU A C 1
ATOM 714 O O . GLU A 1 93 ? 18.399 10.234 -22.439 1.00 93.00 93 GLU A O 1
ATOM 719 N N . ILE A 1 94 ? 16.644 10.260 -23.844 1.00 93.50 94 ILE A N 1
ATOM 720 C CA . ILE A 1 94 ? 16.740 8.831 -24.204 1.00 93.50 94 ILE A CA 1
ATOM 721 C C . ILE A 1 94 ? 18.114 8.520 -24.820 1.00 93.50 94 ILE A C 1
ATOM 723 O O . ILE A 1 94 ? 18.751 7.528 -24.460 1.00 93.50 94 ILE A O 1
ATOM 727 N N . SER A 1 95 ? 18.600 9.361 -25.739 1.00 94.19 95 SER A N 1
ATOM 728 C CA . SER A 1 95 ? 19.902 9.174 -26.394 1.00 94.19 95 SER A CA 1
ATOM 729 C C . SER A 1 95 ? 21.073 9.255 -25.405 1.00 94.19 95 SER A C 1
ATOM 731 O O . SER A 1 95 ? 22.027 8.471 -25.494 1.00 94.19 95 SER A O 1
ATOM 733 N N . THR A 1 96 ? 20.996 10.175 -24.443 1.00 93.00 96 THR A N 1
ATOM 734 C CA . THR A 1 96 ? 22.016 10.373 -23.405 1.00 93.00 96 THR A CA 1
ATOM 735 C C . THR A 1 96 ? 22.110 9.147 -22.500 1.00 93.00 96 THR A C 1
ATOM 737 O O . THR A 1 96 ? 23.183 8.550 -22.380 1.00 93.00 96 THR A O 1
ATOM 740 N N . ARG A 1 97 ? 20.981 8.690 -21.948 1.00 90.69 97 ARG A N 1
ATOM 741 C CA . ARG A 1 97 ? 20.918 7.511 -21.063 1.00 90.69 97 ARG A CA 1
ATOM 742 C C . ARG A 1 97 ? 21.343 6.224 -21.762 1.00 90.69 97 ARG A C 1
ATOM 744 O O . ARG A 1 97 ? 22.155 5.463 -21.234 1.00 90.69 97 ARG A O 1
ATOM 751 N N . ARG A 1 98 ? 20.910 6.038 -23.012 1.00 91.50 98 ARG A N 1
ATOM 752 C CA . ARG A 1 98 ? 21.323 4.912 -23.862 1.00 91.50 98 ARG A CA 1
ATOM 753 C C . ARG A 1 98 ? 22.837 4.882 -24.105 1.00 91.50 98 ARG A C 1
ATOM 755 O O . ARG A 1 98 ? 23.433 3.806 -24.170 1.00 91.50 98 ARG A O 1
ATOM 762 N N . SER A 1 99 ? 23.467 6.046 -24.256 1.00 86.44 99 SER A N 1
ATOM 763 C CA . SER A 1 99 ? 24.916 6.152 -24.473 1.00 86.44 99 SER A CA 1
ATOM 764 C C . SER A 1 99 ? 25.718 5.803 -23.218 1.00 86.44 99 SER A C 1
ATOM 766 O O . SER A 1 99 ? 26.783 5.198 -23.331 1.00 86.44 99 SER A O 1
ATOM 768 N N . THR A 1 100 ? 25.196 6.130 -22.033 1.00 81.81 100 THR A N 1
ATOM 769 C CA . THR A 1 100 ? 25.768 5.717 -20.742 1.00 81.81 100 THR A CA 1
ATOM 770 C C . THR A 1 100 ? 25.686 4.200 -20.556 1.00 81.81 100 THR A C 1
ATOM 772 O O . THR A 1 100 ? 26.669 3.590 -20.147 1.00 81.81 100 THR A O 1
ATOM 775 N N . TYR A 1 101 ? 24.576 3.575 -20.970 1.00 71.81 101 TYR A N 1
ATOM 776 C CA . TYR A 1 101 ? 24.395 2.115 -20.956 1.00 71.81 101 TYR A CA 1
ATOM 777 C C . TYR A 1 101 ? 25.410 1.365 -21.838 1.00 71.81 101 TYR A C 1
ATOM 779 O O . TYR A 1 101 ? 25.963 0.351 -21.429 1.00 71.81 101 TYR A O 1
ATOM 787 N N . LYS A 1 102 ? 25.730 1.884 -23.033 1.00 61.59 102 LYS A N 1
ATOM 788 C CA . LYS A 1 102 ? 26.730 1.274 -23.938 1.00 61.59 102 LYS A CA 1
ATOM 789 C C . LYS A 1 102 ? 28.191 1.477 -23.516 1.00 61.59 102 LYS A C 1
ATOM 791 O O . LYS A 1 102 ? 29.068 0.812 -24.063 1.00 61.59 102 LYS A O 1
ATOM 796 N N . LYS A 1 103 ? 28.473 2.409 -22.601 1.00 56.72 103 LYS A N 1
ATOM 797 C CA . LYS A 1 103 ? 29.831 2.796 -22.179 1.00 56.72 103 LYS A CA 1
ATOM 798 C C . LYS A 1 103 ? 30.315 2.082 -20.913 1.00 56.72 103 LYS A C 1
ATOM 800 O O . LYS A 1 103 ? 31.280 2.544 -20.314 1.00 56.72 103 LYS A O 1
ATOM 805 N N . ILE A 1 104 ? 29.721 0.950 -20.536 1.00 52.12 104 ILE A N 1
ATOM 806 C CA . ILE A 1 104 ? 30.300 0.050 -19.529 1.00 52.12 104 ILE A CA 1
ATOM 807 C C . ILE A 1 104 ? 31.064 -1.080 -20.245 1.00 52.12 104 ILE A C 1
ATOM 809 O O . ILE A 1 104 ? 30.512 -2.161 -20.443 1.00 52.12 104 ILE A O 1
ATOM 813 N N . PRO A 1 105 ? 32.332 -0.888 -20.660 1.00 41.94 105 PRO A N 1
ATOM 814 C CA . PRO A 1 105 ? 33.241 -2.000 -20.845 1.00 41.94 105 PRO A CA 1
ATOM 815 C C . PRO A 1 105 ? 33.808 -2.402 -19.478 1.00 41.94 105 PRO A C 1
ATOM 817 O O . PRO A 1 105 ? 34.306 -1.575 -18.712 1.00 41.94 105 PRO A O 1
ATOM 820 N N . ALA A 1 106 ? 33.764 -3.700 -19.187 1.00 44.75 106 ALA A N 1
ATOM 821 C CA . ALA A 1 106 ? 34.661 -4.316 -18.225 1.00 44.75 106 ALA A CA 1
ATOM 822 C C . ALA A 1 106 ? 36.104 -3.905 -18.560 1.00 44.75 106 ALA A C 1
ATOM 824 O O . ALA A 1 106 ? 36.542 -4.188 -19.670 1.00 44.75 106 ALA A O 1
ATOM 825 N N . THR A 1 107 ? 36.808 -3.224 -17.651 1.00 30.61 107 THR A N 1
ATOM 826 C CA . THR A 1 107 ? 38.251 -3.362 -17.354 1.00 30.61 107 THR A CA 1
ATOM 827 C C . THR A 1 107 ? 38.645 -2.361 -16.260 1.00 30.61 107 THR A C 1
ATOM 829 O O . THR A 1 107 ? 38.376 -1.167 -16.329 1.00 30.61 107 THR A O 1
ATOM 832 N N . SER A 1 108 ? 39.279 -2.919 -15.237 1.00 43.28 108 SER A N 1
ATOM 833 C CA . SER A 1 108 ? 40.103 -2.312 -14.195 1.00 43.28 108 SER A CA 1
ATOM 834 C C . SER A 1 108 ? 41.038 -1.197 -14.669 1.00 43.28 108 SER A C 1
ATOM 836 O O . SER A 1 108 ? 41.804 -1.390 -15.609 1.00 43.28 108 SER A O 1
ATOM 838 N N . SER A 1 109 ? 41.111 -0.111 -13.903 1.00 32.03 109 SER A N 1
ATOM 839 C CA . SER A 1 109 ? 42.306 0.735 -13.854 1.00 32.03 109 SER A CA 1
ATOM 840 C C . SER A 1 109 ? 42.343 1.544 -12.556 1.00 32.03 109 SER A C 1
ATOM 842 O O . SER A 1 109 ? 41.714 2.594 -12.449 1.00 32.03 109 SER A O 1
ATOM 844 N N . ALA A 1 110 ? 43.105 1.048 -11.582 1.00 33.28 110 ALA A N 1
ATOM 845 C CA . ALA A 1 110 ? 43.892 1.893 -10.690 1.00 33.28 110 ALA A CA 1
ATOM 846 C C . ALA A 1 110 ? 45.381 1.649 -11.022 1.00 33.28 110 ALA A C 1
ATOM 848 O O . ALA A 1 110 ? 45.701 0.558 -11.507 1.00 33.28 110 ALA A O 1
ATOM 849 N N . PRO A 1 111 ? 46.266 2.646 -10.853 1.00 37.50 111 PRO A N 1
ATOM 850 C CA . PRO A 1 111 ? 47.594 2.653 -11.458 1.00 37.50 111 PRO A CA 1
ATOM 851 C C . PRO A 1 111 ? 48.589 1.723 -10.760 1.00 37.50 111 PRO A C 1
ATOM 853 O O . PRO A 1 111 ? 48.482 1.439 -9.570 1.00 37.50 111 PRO A O 1
ATOM 856 N N . SER A 1 112 ? 49.558 1.302 -11.565 1.00 31.89 112 SER A N 1
ATOM 857 C CA . SER A 1 112 ? 50.740 0.487 -11.301 1.00 31.89 112 SER A CA 1
ATOM 858 C C . SER A 1 112 ? 51.544 0.885 -10.060 1.00 31.89 112 SER A C 1
ATOM 860 O O . SER A 1 112 ? 51.797 2.069 -9.874 1.00 31.89 112 SER A O 1
ATOM 862 N N . ASP A 1 113 ? 52.055 -0.109 -9.318 1.00 29.14 113 ASP A N 1
ATOM 863 C CA . ASP A 1 113 ? 53.500 -0.213 -9.065 1.00 29.14 113 ASP A CA 1
ATOM 864 C C . ASP A 1 113 ? 53.955 -1.579 -8.492 1.00 29.14 113 ASP A C 1
ATOM 866 O O . ASP A 1 113 ? 53.326 -2.153 -7.607 1.00 29.14 113 ASP A O 1
ATOM 870 N N . VAL A 1 114 ? 55.109 -2.009 -9.025 1.00 29.55 114 VAL A N 1
ATOM 871 C CA . VAL A 1 114 ? 56.136 -2.992 -8.597 1.00 29.55 114 VAL A CA 1
ATOM 872 C C . VAL A 1 114 ? 55.899 -4.523 -8.611 1.00 29.55 114 VAL A C 1
ATOM 874 O O . VAL A 1 114 ? 54.817 -5.053 -8.405 1.00 29.55 114 VAL A O 1
ATOM 877 N N . SER A 1 115 ? 57.001 -5.217 -8.934 1.00 35.72 115 SER A N 1
ATOM 878 C CA . SER A 1 115 ? 57.160 -6.546 -9.560 1.00 35.72 115 SER A CA 1
ATOM 879 C C . SER A 1 115 ? 57.817 -7.573 -8.572 1.00 35.72 115 SER A C 1
ATOM 881 O O . SER A 1 115 ? 57.778 -7.311 -7.373 1.00 35.72 115 SER A O 1
ATOM 883 N N . PRO A 1 116 ? 58.380 -8.750 -8.954 1.00 42.09 116 PRO A N 1
ATOM 884 C CA . PRO A 1 116 ? 57.853 -10.078 -8.584 1.00 42.09 116 PRO A CA 1
ATOM 885 C C . PRO A 1 116 ? 58.795 -10.976 -7.735 1.00 42.09 116 PRO A C 1
ATOM 887 O O . PRO A 1 116 ? 60.010 -10.812 -7.782 1.00 42.09 116 PRO A O 1
ATOM 890 N N . SER A 1 117 ? 58.266 -12.020 -7.064 1.00 28.20 117 SER A N 1
ATOM 891 C CA . SER A 1 117 ? 58.983 -13.310 -6.887 1.00 28.20 117 SER A CA 1
ATOM 892 C C . SER A 1 117 ? 58.106 -14.478 -6.375 1.00 28.20 117 SER A C 1
ATOM 894 O O . SER A 1 117 ? 57.555 -14.436 -5.283 1.00 28.20 117 SER A O 1
ATOM 896 N N . SER A 1 118 ? 58.030 -15.520 -7.209 1.00 32.31 118 SER A N 1
ATOM 897 C CA . SER A 1 118 ? 58.194 -16.971 -6.969 1.00 32.31 118 SER A CA 1
ATOM 898 C C . SER A 1 118 ? 57.543 -17.736 -5.787 1.00 32.31 118 SER A C 1
ATOM 900 O O . SER A 1 118 ? 58.021 -17.706 -4.659 1.00 32.31 118 SER A O 1
ATOM 902 N N . SER A 1 119 ? 56.678 -18.684 -6.189 1.00 29.67 119 SER A N 1
ATOM 903 C CA . SER A 1 119 ? 56.653 -20.132 -5.852 1.00 29.67 119 SER A CA 1
ATOM 904 C C . SER A 1 119 ? 55.652 -20.727 -4.830 1.00 29.67 119 SER A C 1
ATOM 906 O O . SER A 1 119 ? 55.537 -20.301 -3.691 1.00 29.67 119 SER A O 1
ATOM 908 N N . ALA A 1 120 ? 55.040 -21.827 -5.311 1.00 29.86 120 ALA A N 1
ATOM 909 C CA . ALA A 1 120 ? 54.449 -22.999 -4.643 1.00 29.86 120 ALA A CA 1
ATOM 910 C C . ALA A 1 120 ? 53.008 -22.955 -4.072 1.00 29.86 120 ALA A C 1
ATOM 912 O O . ALA A 1 120 ? 52.754 -22.643 -2.916 1.00 29.86 120 ALA A O 1
ATOM 913 N N . THR A 1 121 ? 52.085 -23.412 -4.927 1.00 28.48 121 THR A N 1
ATOM 914 C CA . THR A 1 121 ? 51.060 -24.456 -4.717 1.00 28.48 121 THR A CA 1
ATOM 915 C C . THR A 1 121 ? 50.478 -24.664 -3.311 1.00 28.48 121 THR A C 1
ATOM 917 O O . THR A 1 121 ? 51.075 -25.327 -2.470 1.00 28.48 121 THR A O 1
ATOM 920 N N . SER A 1 122 ? 49.202 -24.310 -3.136 1.00 30.02 122 SER A N 1
ATOM 921 C CA . SER A 1 122 ? 48.269 -25.165 -2.393 1.00 30.02 122 SER A CA 1
ATOM 922 C C . SER A 1 122 ? 46.831 -24.985 -2.880 1.00 30.02 122 SER A C 1
ATOM 924 O O . SER A 1 122 ? 46.295 -23.891 -3.036 1.00 30.02 122 SER A O 1
ATOM 926 N N . THR A 1 123 ? 46.243 -26.132 -3.178 1.00 37.50 123 THR A N 1
ATOM 927 C CA . THR A 1 123 ? 44.878 -26.388 -3.604 1.00 37.50 123 THR A CA 1
ATOM 928 C C . THR A 1 123 ? 43.877 -25.837 -2.589 1.00 37.50 123 THR A C 1
ATOM 930 O O . THR A 1 123 ? 43.776 -26.348 -1.479 1.00 37.50 123 THR A O 1
ATOM 933 N N . SER A 1 124 ? 43.078 -24.844 -2.974 1.00 32.47 124 SER A N 1
ATOM 934 C CA . SER A 1 124 ? 41.757 -24.636 -2.380 1.00 32.47 124 SER A CA 1
ATOM 935 C C . SER A 1 124 ? 40.828 -24.029 -3.426 1.00 32.47 124 SER A C 1
ATOM 937 O O . SER A 1 124 ? 41.062 -22.953 -3.971 1.00 32.47 124 SER A O 1
ATOM 939 N N . ASN A 1 125 ? 39.796 -24.797 -3.768 1.00 33.66 125 ASN A N 1
ATOM 940 C CA . ASN A 1 125 ? 38.715 -24.370 -4.643 1.00 33.66 125 ASN A CA 1
ATOM 941 C C . ASN A 1 125 ? 38.091 -23.088 -4.073 1.00 33.66 125 ASN A C 1
ATOM 943 O O . ASN A 1 125 ? 37.649 -23.117 -2.919 1.00 33.66 125 ASN A O 1
ATOM 947 N N . PRO A 1 126 ? 37.981 -21.985 -4.835 1.00 33.41 126 PRO A N 1
ATOM 948 C CA . PRO A 1 126 ? 37.150 -20.888 -4.396 1.00 33.41 126 PRO A CA 1
ATOM 949 C C . PRO A 1 126 ? 35.709 -21.385 -4.474 1.00 33.41 126 PRO A C 1
ATOM 951 O O . PRO A 1 126 ? 35.198 -21.714 -5.547 1.00 33.41 126 PRO A O 1
ATOM 954 N N . ILE A 1 127 ? 35.072 -21.476 -3.308 1.00 30.56 127 ILE A N 1
ATOM 955 C CA . ILE A 1 127 ? 33.624 -21.580 -3.174 1.00 30.56 127 ILE A CA 1
ATOM 956 C C . ILE A 1 127 ? 33.043 -20.498 -4.079 1.00 30.56 127 ILE A C 1
ATOM 958 O O . ILE A 1 127 ? 33.172 -19.303 -3.810 1.00 30.56 127 ILE A O 1
ATOM 962 N N . VAL A 1 128 ? 32.460 -20.934 -5.194 1.00 31.98 128 VAL A N 1
ATOM 963 C CA . VAL A 1 128 ? 31.698 -20.088 -6.099 1.00 31.98 128 VAL A CA 1
ATOM 964 C C . VAL A 1 128 ? 30.539 -19.558 -5.267 1.00 31.98 128 VAL A C 1
ATOM 966 O O . VAL A 1 128 ? 29.518 -20.223 -5.105 1.00 31.98 128 VAL A O 1
ATOM 969 N N . GLN A 1 129 ? 30.711 -18.366 -4.692 1.00 36.16 129 GLN A N 1
ATOM 970 C CA . GLN A 1 129 ? 29.610 -17.569 -4.179 1.00 36.16 129 GLN A CA 1
ATOM 971 C C . GLN A 1 129 ? 28.753 -17.223 -5.388 1.00 36.16 129 GLN A C 1
ATOM 973 O O . GLN A 1 129 ? 28.942 -16.208 -6.061 1.00 36.16 129 GLN A O 1
ATOM 978 N N . LYS A 1 130 ? 27.827 -18.128 -5.701 1.00 35.16 130 LYS A N 1
ATOM 979 C CA . LYS A 1 130 ? 26.748 -17.894 -6.640 1.00 35.16 130 LYS A CA 1
ATOM 980 C C . LYS A 1 130 ? 25.951 -16.751 -6.021 1.00 35.16 130 LYS A C 1
ATOM 982 O O . LYS A 1 130 ? 25.132 -16.971 -5.136 1.00 35.16 130 LYS A O 1
ATOM 987 N N . LYS A 1 131 ? 26.263 -15.511 -6.410 1.00 35.25 131 LYS A N 1
ATOM 988 C CA . LYS A 1 131 ? 25.424 -14.348 -6.132 1.00 35.25 131 LYS A CA 1
ATOM 989 C C . LYS A 1 131 ? 24.080 -14.665 -6.773 1.00 35.25 131 LYS A C 1
ATOM 991 O O . LYS A 1 131 ? 23.915 -14.512 -7.979 1.00 35.25 131 LYS A O 1
ATOM 996 N N . ILE A 1 132 ? 23.151 -15.193 -5.984 1.00 42.22 132 ILE A N 1
ATOM 997 C CA . ILE A 1 132 ? 21.767 -15.393 -6.395 1.00 42.22 132 ILE A CA 1
ATOM 998 C C . ILE A 1 132 ? 21.158 -13.990 -6.427 1.00 42.22 132 ILE A C 1
ATOM 1000 O O . ILE A 1 132 ? 20.541 -13.524 -5.474 1.00 42.22 132 ILE A O 1
ATOM 1004 N N . THR A 1 133 ? 21.420 -13.253 -7.504 1.00 44.56 133 THR A N 1
ATOM 1005 C CA . THR A 1 133 ? 20.710 -12.014 -7.806 1.00 44.56 133 THR A CA 1
ATOM 1006 C C . THR A 1 133 ? 19.284 -12.391 -8.154 1.00 44.56 133 THR A C 1
ATOM 1008 O O . THR A 1 133 ? 19.036 -13.068 -9.152 1.00 44.56 133 THR A O 1
ATOM 1011 N N . ARG A 1 134 ? 18.346 -11.987 -7.298 1.00 52.50 134 ARG A N 1
ATOM 1012 C CA . ARG A 1 134 ? 16.920 -12.186 -7.536 1.00 52.50 134 ARG A CA 1
ATOM 1013 C C . ARG A 1 134 ? 16.539 -11.537 -8.871 1.00 52.50 134 ARG A C 1
ATOM 1015 O O . ARG A 1 134 ? 16.923 -10.384 -9.086 1.00 52.50 134 ARG A O 1
ATOM 1022 N N . PRO A 1 135 ? 15.760 -12.205 -9.735 1.00 54.84 135 PRO A N 1
ATOM 1023 C CA . PRO A 1 135 ? 15.098 -11.502 -10.821 1.00 54.84 135 PRO A CA 1
ATOM 1024 C C . PRO A 1 135 ? 14.204 -10.430 -10.190 1.00 54.84 135 PRO A C 1
ATOM 1026 O O . PRO A 1 135 ? 13.347 -10.726 -9.350 1.00 54.84 135 PRO A O 1
ATOM 1029 N N . LYS A 1 136 ? 14.470 -9.162 -10.513 1.00 60.69 136 LYS A N 1
ATOM 1030 C CA . LYS A 1 136 ? 13.627 -8.054 -10.068 1.00 60.69 136 LYS A CA 1
ATOM 1031 C C . LYS A 1 136 ? 12.272 -8.233 -10.747 1.00 60.69 136 LYS A C 1
ATOM 1033 O O . LYS A 1 136 ? 12.201 -8.160 -11.967 1.00 60.69 136 LYS A O 1
ATOM 1038 N N . LYS A 1 137 ? 11.224 -8.496 -9.959 1.00 68.81 137 LYS A N 1
ATOM 1039 C CA . LYS A 1 137 ? 9.850 -8.507 -10.474 1.00 68.81 137 LYS A CA 1
ATOM 1040 C C . LYS A 1 137 ? 9.557 -7.137 -11.076 1.00 68.81 137 LYS A C 1
ATOM 1042 O O . LYS A 1 137 ? 9.787 -6.129 -10.398 1.00 68.81 137 LYS A O 1
ATOM 1047 N N . THR A 1 138 ? 9.035 -7.106 -12.296 1.00 84.69 138 THR A N 1
ATOM 1048 C CA . THR A 1 138 ? 8.562 -5.864 -12.919 1.00 84.69 138 THR A CA 1
ATOM 1049 C C . THR A 1 138 ? 7.463 -5.235 -12.060 1.00 84.69 138 THR A C 1
ATOM 1051 O O . THR A 1 138 ? 6.864 -5.896 -11.202 1.00 84.69 138 THR A O 1
ATOM 1054 N N . PHE A 1 139 ? 7.174 -3.948 -12.260 1.00 83.81 139 PHE A N 1
ATOM 1055 C CA . PHE A 1 139 ? 6.105 -3.273 -11.522 1.00 83.81 139 PHE A CA 1
ATOM 1056 C C . PHE A 1 139 ? 4.779 -4.055 -11.572 1.00 83.81 139 PHE A C 1
ATOM 1058 O O . PHE A 1 139 ? 4.188 -4.333 -10.527 1.00 83.81 139 PHE A O 1
ATOM 1065 N N . LEU A 1 140 ? 4.358 -4.502 -12.759 1.00 87.50 140 LEU A N 1
ATOM 1066 C CA . LEU A 1 140 ? 3.116 -5.261 -12.933 1.00 87.50 140 LEU A CA 1
ATOM 1067 C C . LEU A 1 140 ? 3.166 -6.634 -12.252 1.00 87.50 140 LEU A C 1
ATOM 1069 O O . LEU A 1 140 ? 2.197 -7.037 -11.611 1.00 87.50 140 LEU A O 1
ATOM 1073 N N . GLU A 1 141 ? 4.302 -7.330 -12.300 1.00 81.00 141 GLU A N 1
ATOM 1074 C CA . GLU A 1 141 ? 4.483 -8.590 -11.571 1.00 81.00 141 GLU A CA 1
ATOM 1075 C C . GLU A 1 141 ? 4.429 -8.392 -10.056 1.00 81.00 141 GLU A C 1
ATOM 1077 O O . GLU A 1 141 ? 3.908 -9.247 -9.334 1.00 81.00 141 GLU A O 1
ATOM 1082 N N . ARG A 1 142 ? 4.938 -7.262 -9.548 1.00 82.75 142 ARG A N 1
ATOM 1083 C CA . ARG A 1 142 ? 4.776 -6.886 -8.141 1.00 82.75 142 ARG A CA 1
ATOM 1084 C C . ARG A 1 142 ? 3.306 -6.658 -7.833 1.00 82.75 142 ARG A C 1
ATOM 1086 O O . ARG A 1 142 ? 2.828 -7.262 -6.879 1.00 82.75 142 ARG A O 1
ATOM 1093 N N . VAL A 1 143 ? 2.586 -5.855 -8.614 1.00 86.06 143 VAL A N 1
ATOM 1094 C CA . VAL A 1 143 ? 1.151 -5.597 -8.394 1.00 86.06 143 VAL A CA 1
ATOM 1095 C C . VAL A 1 143 ? 0.359 -6.906 -8.400 1.00 86.06 143 VAL A C 1
ATOM 1097 O O . VAL A 1 143 ? -0.339 -7.196 -7.432 1.00 86.06 143 VAL A O 1
ATOM 1100 N N . ALA A 1 144 ? 0.556 -7.755 -9.411 1.00 82.44 144 ALA A N 1
ATOM 1101 C CA . ALA A 1 144 ? -0.087 -9.064 -9.509 1.00 82.44 144 ALA A CA 1
ATOM 1102 C C . ALA A 1 144 ? 0.302 -10.014 -8.361 1.00 82.44 144 ALA A C 1
ATOM 1104 O O . ALA A 1 144 ? -0.476 -10.872 -7.950 1.00 82.44 144 ALA A O 1
ATOM 1105 N N . SER A 1 145 ? 1.524 -9.898 -7.836 1.00 80.00 145 SER A N 1
ATOM 1106 C CA . SER A 1 145 ? 1.964 -10.664 -6.669 1.00 80.00 145 SER A CA 1
ATOM 1107 C C . SER A 1 145 ? 1.294 -10.183 -5.382 1.00 80.00 145 SER A C 1
ATOM 1109 O O . SER A 1 145 ? 0.927 -11.021 -4.564 1.00 80.00 145 SER A O 1
ATOM 1111 N N . HIS A 1 146 ? 1.140 -8.869 -5.189 1.00 83.31 146 HIS A N 1
ATOM 1112 C CA . HIS A 1 146 ? 0.477 -8.312 -4.007 1.00 83.31 146 HIS A CA 1
ATOM 1113 C C . HIS A 1 146 ? -1.031 -8.557 -4.049 1.00 83.31 146 HIS A C 1
ATOM 1115 O O . HIS A 1 146 ? -1.592 -8.938 -3.028 1.00 83.31 146 HIS A O 1
ATOM 1121 N N . SER A 1 147 ? -1.674 -8.435 -5.217 1.00 88.88 147 SER A N 1
ATOM 1122 C CA . SER A 1 147 ? -3.106 -8.724 -5.357 1.00 88.88 147 SER A CA 1
ATOM 1123 C C . SER A 1 147 ? -3.429 -10.164 -4.956 1.00 88.88 147 SER A C 1
ATOM 1125 O O . SER A 1 147 ? -4.358 -10.397 -4.190 1.00 88.88 147 SER A O 1
ATOM 1127 N N . ARG A 1 148 ? -2.598 -11.128 -5.373 1.00 84.75 148 ARG A N 1
ATOM 1128 C CA . ARG A 1 148 ? -2.706 -12.525 -4.926 1.00 84.75 148 ARG A CA 1
ATOM 1129 C C . ARG A 1 148 ? -2.395 -12.700 -3.442 1.00 84.75 148 ARG A C 1
ATOM 1131 O O . ARG A 1 148 ? -3.048 -13.499 -2.784 1.00 84.75 148 ARG A O 1
ATOM 1138 N N . ALA A 1 149 ? -1.409 -11.979 -2.910 1.00 82.12 149 ALA A N 1
ATOM 1139 C CA . ALA A 1 149 ? -1.031 -12.093 -1.503 1.00 82.12 149 ALA A CA 1
ATOM 1140 C C . ALA A 1 149 ? -2.143 -11.624 -0.550 1.00 82.12 149 ALA A C 1
ATOM 1142 O O . ALA A 1 149 ? -2.310 -12.226 0.507 1.00 82.12 149 ALA A O 1
ATOM 1143 N N . VAL A 1 150 ? -2.921 -10.603 -0.928 1.00 88.81 150 VAL A N 1
ATOM 1144 C CA . VAL A 1 150 ? -4.050 -10.097 -0.124 1.00 88.81 150 VAL A CA 1
ATOM 1145 C C . VAL A 1 150 ? -5.144 -11.153 0.048 1.00 88.81 150 VAL A C 1
ATOM 1147 O O . VAL A 1 150 ? -5.738 -11.229 1.118 1.00 88.81 150 VAL A O 1
ATOM 1150 N N . LEU A 1 151 ? -5.360 -12.031 -0.939 1.00 88.06 151 LEU A N 1
ATOM 1151 C CA . LEU A 1 151 ? -6.364 -13.101 -0.837 1.00 88.06 151 LEU A CA 1
ATOM 1152 C C . LEU A 1 151 ? -6.100 -14.069 0.326 1.00 88.06 151 LEU A C 1
ATOM 1154 O O . LEU A 1 151 ? -7.023 -14.723 0.795 1.00 88.06 151 LEU A O 1
ATOM 1158 N N . ARG A 1 152 ? -4.868 -14.126 0.848 1.00 84.50 152 ARG A N 1
ATOM 1159 C CA . ARG A 1 152 ? -4.543 -14.918 2.041 1.00 84.50 152 ARG A CA 1
ATOM 1160 C C . ARG A 1 152 ? -5.324 -14.474 3.277 1.00 84.50 152 ARG A C 1
ATOM 1162 O O . ARG A 1 152 ? -5.620 -15.301 4.133 1.00 84.50 152 ARG A O 1
ATOM 1169 N N . TYR A 1 153 ? -5.673 -13.190 3.386 1.00 88.38 153 TYR A N 1
ATOM 1170 C CA . TYR A 1 153 ? -6.482 -12.705 4.506 1.00 88.38 153 TYR A CA 1
ATOM 1171 C C . TYR A 1 153 ? -7.885 -13.326 4.529 1.00 88.38 153 TYR A C 1
ATOM 1173 O O . TYR A 1 153 ? -8.521 -13.294 5.578 1.00 88.38 153 TYR A O 1
ATOM 1181 N N . GLU A 1 154 ? -8.334 -13.942 3.428 1.00 92.50 154 GLU A N 1
ATOM 1182 C CA . GLU A 1 154 ? -9.618 -14.645 3.321 1.00 92.50 154 GLU A CA 1
ATOM 1183 C C . GLU A 1 154 ? -9.566 -16.113 3.784 1.00 92.50 154 GLU A C 1
ATOM 1185 O O . GLU A 1 154 ? -10.609 -16.760 3.920 1.00 92.50 154 GLU A O 1
ATOM 1190 N N . GLU A 1 155 ? -8.376 -16.659 4.063 1.00 91.56 155 GLU A N 1
ATOM 1191 C CA . GLU A 1 155 ? -8.222 -18.041 4.525 1.00 91.56 155 GLU A CA 1
ATOM 1192 C C . GLU A 1 155 ? -8.826 -18.234 5.925 1.00 91.56 155 GLU A C 1
ATOM 1194 O O . GLU A 1 155 ? -8.360 -17.675 6.922 1.00 91.56 155 GLU A O 1
ATOM 1199 N N . LYS A 1 156 ? -9.857 -19.083 6.023 1.00 94.88 156 LYS A N 1
ATOM 1200 C CA . LYS A 1 156 ? -10.646 -19.264 7.254 1.00 94.88 156 LYS A CA 1
ATOM 1201 C C . LYS A 1 156 ? -9.847 -19.822 8.426 1.00 94.88 156 LYS A C 1
ATOM 1203 O O . LYS A 1 156 ? -10.074 -19.417 9.564 1.00 94.88 156 LYS A O 1
ATOM 1208 N N . GLU A 1 157 ? -8.889 -20.704 8.167 1.00 93.31 157 GLU A N 1
ATOM 1209 C CA . GLU A 1 157 ? -8.027 -21.254 9.217 1.00 93.31 157 GLU A CA 1
ATOM 1210 C C . GLU A 1 157 ? -7.109 -20.187 9.822 1.00 93.31 157 GLU A C 1
ATOM 1212 O O . GLU A 1 157 ? -6.936 -20.132 11.041 1.00 93.31 157 GLU A O 1
ATOM 1217 N N . LEU A 1 158 ? -6.553 -19.299 8.990 1.00 88.69 158 LEU A N 1
ATOM 1218 C CA . LEU A 1 158 ? -5.730 -18.182 9.456 1.00 88.69 158 LEU A CA 1
ATOM 1219 C C . LEU A 1 158 ? -6.573 -17.143 10.197 1.00 88.69 158 LEU A C 1
ATOM 1221 O O . LEU A 1 158 ? -6.156 -16.680 11.259 1.00 88.69 158 LEU A O 1
ATOM 1225 N N . GLN A 1 159 ? -7.775 -16.836 9.697 1.00 93.44 159 GLN A N 1
ATOM 1226 C CA . GLN A 1 159 ? -8.736 -15.985 10.406 1.00 93.44 159 GLN A CA 1
ATOM 1227 C C . GLN A 1 159 ? -9.072 -16.567 11.786 1.00 93.44 159 GLN A C 1
ATOM 1229 O O . GLN A 1 159 ? -9.048 -15.843 12.777 1.00 93.44 159 GLN A O 1
ATOM 1234 N N . SER A 1 160 ? -9.311 -17.879 11.882 1.00 93.56 160 SER A N 1
ATOM 1235 C CA . SER A 1 160 ? -9.597 -18.551 13.154 1.00 93.56 160 SER A CA 1
ATOM 1236 C C . SER A 1 160 ? -8.423 -18.466 14.135 1.00 93.56 160 SER A C 1
ATOM 1238 O O . SER A 1 160 ? -8.617 -18.089 15.291 1.00 93.56 160 SER A O 1
ATOM 1240 N N . LYS A 1 161 ? -7.191 -18.721 13.671 1.00 92.31 161 LYS A N 1
ATOM 1241 C CA . LYS A 1 161 ? -5.977 -18.577 14.493 1.00 92.31 161 LYS A CA 1
ATOM 1242 C C . LYS A 1 161 ? -5.771 -17.140 14.974 1.00 92.31 161 LYS A C 1
ATOM 1244 O O . LYS A 1 161 ? -5.415 -16.935 16.130 1.00 92.31 161 LYS A O 1
ATOM 1249 N N . ALA A 1 162 ? -6.014 -16.150 14.116 1.00 91.06 162 ALA A N 1
ATOM 1250 C CA . ALA A 1 162 ? -5.936 -14.744 14.496 1.00 91.06 162 ALA A CA 1
ATOM 1251 C C . ALA A 1 162 ? -7.000 -14.389 15.548 1.00 91.06 162 ALA A C 1
ATOM 1253 O O . ALA A 1 162 ? -6.671 -13.816 16.583 1.00 91.06 162 ALA A O 1
ATOM 1254 N N . LEU A 1 163 ? -8.256 -14.791 15.333 1.00 92.19 163 LEU A N 1
ATOM 1255 C CA . LEU A 1 163 ? -9.358 -14.549 16.270 1.00 92.19 163 LEU A CA 1
ATOM 1256 C C . LEU A 1 163 ? -9.147 -15.223 17.630 1.00 92.19 163 LEU A C 1
ATOM 1258 O O . LEU A 1 163 ? -9.585 -14.682 18.638 1.00 92.19 163 LEU A O 1
ATOM 1262 N N . ALA A 1 164 ? -8.446 -16.357 17.683 1.00 94.38 164 ALA A N 1
ATOM 1263 C CA . ALA A 1 164 ? -8.088 -17.003 18.945 1.00 94.38 164 ALA A CA 1
ATOM 1264 C C . ALA A 1 164 ? -7.119 -16.164 19.803 1.00 94.38 164 ALA A C 1
ATOM 1266 O O . ALA A 1 164 ? -7.088 -16.324 21.021 1.00 94.38 164 ALA A O 1
ATOM 1267 N N . LEU A 1 165 ? -6.332 -15.275 19.184 1.00 92.75 165 LEU A N 1
ATOM 1268 C CA . LEU A 1 165 ? -5.389 -14.387 19.873 1.00 92.75 165 LEU A CA 1
ATOM 1269 C C . LEU A 1 165 ? -5.980 -13.008 20.186 1.00 92.75 165 LEU A C 1
ATOM 1271 O O . LEU A 1 165 ? -5.518 -12.339 21.110 1.00 92.75 165 LEU A O 1
ATOM 1275 N N . ILE A 1 166 ? -6.954 -12.560 19.393 1.00 93.88 166 ILE A N 1
ATOM 1276 C CA . ILE A 1 166 ? -7.547 -11.227 19.504 1.00 93.88 166 ILE A CA 1
ATOM 1277 C C . ILE A 1 166 ? -8.619 -11.235 20.610 1.00 93.88 166 ILE A C 1
ATOM 1279 O O . ILE A 1 166 ? -9.618 -11.948 20.481 1.00 93.88 166 ILE A O 1
ATOM 1283 N N . PRO A 1 167 ? -8.487 -10.417 21.672 1.00 95.44 167 PRO A N 1
ATOM 1284 C CA . PRO A 1 167 ? -9.450 -10.370 22.771 1.00 95.44 167 PRO A CA 1
ATOM 1285 C C . PRO A 1 167 ? -10.698 -9.548 22.397 1.00 95.44 167 PRO A C 1
ATOM 1287 O O . PRO A 1 167 ? -10.972 -8.484 22.948 1.00 95.44 167 PRO A O 1
ATOM 1290 N N . LEU A 1 168 ? -11.487 -10.046 21.440 1.00 93.88 168 LEU A N 1
ATOM 1291 C CA . LEU A 1 168 ? -12.603 -9.300 20.844 1.00 93.88 168 LEU A CA 1
ATOM 1292 C C . LEU A 1 168 ? -13.689 -8.908 21.860 1.00 93.88 168 LEU A C 1
ATOM 1294 O O . LEU A 1 168 ? -14.266 -7.828 21.760 1.00 93.88 168 LEU A O 1
ATOM 1298 N N . LYS A 1 169 ? -13.953 -9.766 22.852 1.00 95.31 169 LYS A N 1
ATOM 1299 C CA . LYS A 1 169 ? -14.931 -9.481 23.916 1.00 95.31 169 LYS A CA 1
ATOM 1300 C C . LYS A 1 169 ? -14.515 -8.274 24.753 1.00 95.31 169 LYS A C 1
ATOM 1302 O O . LYS A 1 169 ? -15.353 -7.435 25.068 1.00 95.31 169 LYS A O 1
ATOM 1307 N N . ASP A 1 170 ? -13.227 -8.162 25.059 1.00 96.06 170 ASP A N 1
ATOM 1308 C CA . ASP A 1 170 ? -12.702 -7.052 25.852 1.00 96.06 170 ASP A CA 1
ATOM 1309 C C . ASP A 1 170 ? -12.834 -5.738 25.076 1.00 96.06 170 ASP A C 1
ATOM 1311 O O . ASP A 1 170 ? -13.231 -4.724 25.647 1.00 96.06 170 ASP A O 1
ATOM 1315 N N . PHE A 1 171 ? -12.607 -5.770 23.757 1.00 96.88 171 PHE A N 1
ATOM 1316 C CA . PHE A 1 171 ? -12.812 -4.606 22.889 1.00 96.88 171 PHE A CA 1
ATOM 1317 C C . PHE A 1 171 ? -14.271 -4.181 22.825 1.00 96.88 171 PHE A C 1
ATOM 1319 O O . PHE A 1 171 ? -14.551 -2.993 22.911 1.00 96.88 171 PHE A O 1
ATOM 1326 N N . GLN A 1 172 ? -15.206 -5.126 22.712 1.00 96.06 172 GLN A N 1
ATOM 1327 C CA . GLN A 1 172 ? -16.639 -4.817 22.720 1.00 96.06 172 GLN A CA 1
ATOM 1328 C C . GLN A 1 172 ? -17.051 -4.143 24.035 1.00 96.06 172 GLN A C 1
ATOM 1330 O O . GLN A 1 172 ? -17.691 -3.094 24.015 1.00 96.06 172 GLN A O 1
ATOM 1335 N N . ILE A 1 173 ? -16.611 -4.683 25.176 1.00 96.75 173 ILE A N 1
ATOM 1336 C CA . ILE A 1 173 ? -16.896 -4.108 26.498 1.00 96.75 173 ILE A CA 1
ATOM 1337 C C . ILE A 1 173 ? -16.280 -2.706 26.633 1.00 96.75 173 ILE A C 1
ATOM 1339 O O . ILE A 1 173 ? -16.935 -1.778 27.118 1.00 96.75 173 ILE A O 1
ATOM 1343 N N . ALA A 1 174 ? -15.026 -2.526 26.213 1.00 96.00 174 ALA A N 1
ATOM 1344 C CA . ALA A 1 174 ? -14.345 -1.233 26.256 1.00 96.00 174 ALA A CA 1
ATOM 1345 C C . ALA A 1 174 ? -15.023 -0.199 25.341 1.00 96.00 174 ALA A C 1
ATOM 1347 O O . ALA A 1 174 ? -15.309 0.918 25.782 1.00 96.00 174 ALA A O 1
ATOM 1348 N N . ALA A 1 175 ? -15.374 -0.600 24.119 1.00 96.44 175 ALA A N 1
ATOM 1349 C CA . ALA A 1 175 ? -16.080 0.220 23.146 1.00 96.44 175 ALA A CA 1
ATOM 1350 C C . ALA A 1 175 ? -17.453 0.669 23.669 1.00 96.44 175 ALA A C 1
ATOM 1352 O O . ALA A 1 175 ? -17.748 1.862 23.651 1.00 96.44 175 ALA A O 1
ATOM 1353 N N . GLU A 1 176 ? -18.260 -0.237 24.232 1.00 95.75 176 GLU A N 1
ATOM 1354 C CA . GLU A 1 176 ? -19.549 0.116 24.844 1.00 95.75 176 GLU A CA 1
ATOM 1355 C C . GLU A 1 176 ? -19.389 1.121 25.990 1.00 95.75 176 GLU A C 1
ATOM 1357 O O . GLU A 1 176 ? -20.158 2.078 26.120 1.00 95.75 176 GLU A O 1
ATOM 1362 N N . ASN A 1 177 ? -18.379 0.923 26.839 1.00 95.94 177 ASN A N 1
ATOM 1363 C CA . ASN A 1 177 ? -18.102 1.835 27.941 1.00 95.94 177 ASN A CA 1
ATOM 1364 C C . ASN A 1 177 ? -17.683 3.221 27.439 1.00 95.94 177 ASN A C 1
ATOM 1366 O O . ASN A 1 177 ? -18.113 4.228 28.007 1.00 95.94 177 ASN A O 1
ATOM 1370 N N . ASN A 1 178 ? -16.882 3.289 26.376 1.00 93.06 178 ASN A N 1
ATOM 1371 C CA . ASN A 1 178 ? -16.477 4.546 25.753 1.00 93.06 178 ASN A CA 1
ATOM 1372 C C . ASN A 1 178 ? -17.652 5.242 25.057 1.00 93.06 178 ASN A C 1
ATOM 1374 O O . ASN A 1 178 ? -17.833 6.443 25.252 1.00 93.06 178 ASN A O 1
ATOM 1378 N N . MET A 1 179 ? -18.527 4.495 24.381 1.00 93.81 179 MET A N 1
ATOM 1379 C CA . MET A 1 179 ? -19.761 5.019 23.790 1.00 93.81 179 MET A CA 1
ATOM 1380 C C . MET A 1 179 ? -20.660 5.665 24.850 1.00 93.81 179 MET A C 1
ATOM 1382 O O . MET A 1 179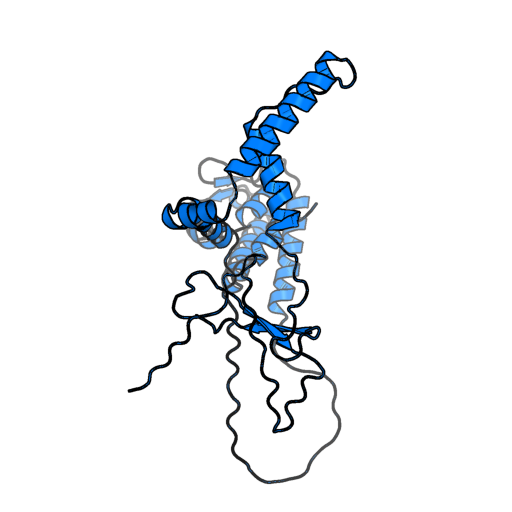 ? -21.074 6.815 24.708 1.00 93.81 179 MET A O 1
ATOM 1386 N N . ARG A 1 180 ? -20.892 4.975 25.977 1.00 93.69 180 ARG A N 1
ATOM 1387 C CA . ARG A 1 180 ? -21.691 5.514 27.093 1.00 93.69 180 ARG A CA 1
ATOM 1388 C C . ARG A 1 180 ? -21.075 6.779 27.692 1.00 93.69 180 ARG A C 1
ATOM 1390 O O . ARG A 1 180 ? -21.812 7.666 28.123 1.00 93.69 180 ARG A O 1
ATOM 1397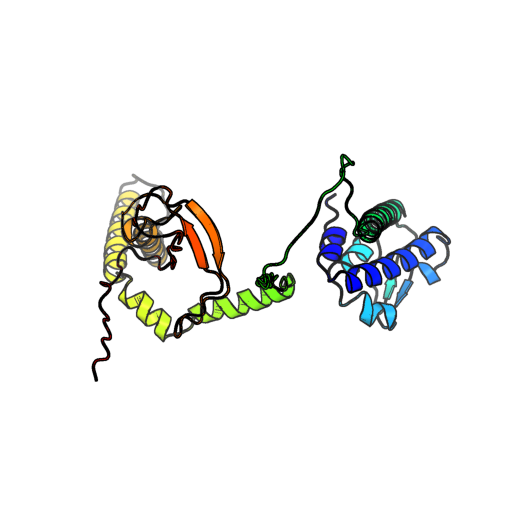 N N . LYS A 1 181 ? -19.743 6.869 27.771 1.00 92.25 181 LYS A N 1
ATOM 1398 C CA . LYS A 1 181 ? -19.050 8.080 28.247 1.00 92.25 181 LYS A CA 1
ATOM 1399 C C . LYS A 1 181 ? -19.237 9.236 27.268 1.00 92.25 181 LYS A C 1
ATOM 1401 O O . LYS A 1 181 ? -19.611 10.319 27.705 1.00 92.25 181 LYS A O 1
ATOM 1406 N N . LEU A 1 182 ? -19.044 8.990 25.972 1.00 90.81 182 LEU A N 1
ATOM 1407 C CA . LEU A 1 182 ? -19.205 9.996 24.924 1.00 90.81 182 LEU A CA 1
ATOM 1408 C C . LEU A 1 182 ? -20.634 10.553 24.905 1.00 90.81 182 LEU A C 1
ATOM 1410 O O . LEU A 1 182 ? -20.825 11.761 25.003 1.00 90.81 182 LEU A O 1
ATOM 1414 N N . GLN A 1 183 ? -21.643 9.678 24.909 1.00 91.06 183 GLN A N 1
ATOM 1415 C CA . GLN A 1 183 ? -23.053 10.078 24.966 1.00 91.06 183 GLN A CA 1
ATOM 1416 C C . GLN A 1 183 ? -23.371 10.943 26.196 1.00 91.06 183 GLN A C 1
ATOM 1418 O O . GLN A 1 183 ? -24.114 11.921 26.096 1.00 91.06 183 GLN A O 1
ATOM 1423 N N . LYS A 1 184 ? -22.800 10.616 27.365 1.00 92.25 184 LYS A N 1
ATOM 1424 C CA . LYS A 1 184 ? -22.962 11.427 28.582 1.00 92.25 184 LYS A CA 1
ATOM 1425 C C . LYS A 1 184 ? -22.335 12.813 28.431 1.00 92.25 184 LYS A C 1
ATOM 1427 O O . LYS A 1 184 ? -22.985 13.781 28.812 1.00 92.25 184 LYS A O 1
ATOM 1432 N N . SER A 1 185 ? -21.130 12.906 27.868 1.00 89.50 185 SER A N 1
ATOM 1433 C CA . SER A 1 185 ? -20.431 14.179 27.633 1.00 89.50 185 SER A CA 1
ATOM 1434 C C . SER A 1 185 ? -21.136 15.064 26.603 1.00 89.50 185 SER A C 1
ATOM 1436 O O . SER A 1 185 ? -21.199 16.280 26.776 1.00 89.50 185 SER A O 1
ATOM 1438 N N . ILE A 1 186 ? -21.727 14.460 25.567 1.00 90.50 186 ILE A N 1
ATOM 1439 C CA . ILE A 1 186 ? -22.561 15.172 24.591 1.00 90.50 186 ILE A CA 1
ATOM 1440 C C . ILE A 1 186 ? -23.813 15.717 25.279 1.00 90.50 186 ILE A C 1
ATOM 1442 O O . ILE A 1 186 ? -24.124 16.902 25.178 1.00 90.50 186 ILE A O 1
ATOM 1446 N N . LYS A 1 187 ? -24.515 14.870 26.041 1.00 90.12 187 LYS A N 1
ATOM 1447 C CA . LYS A 1 187 ? -25.753 15.260 26.727 1.00 90.12 187 LYS A CA 1
ATOM 1448 C C . LYS A 1 187 ? -25.532 16.324 27.805 1.00 90.12 187 LYS A C 1
ATOM 1450 O O . LYS A 1 187 ? -26.414 17.148 28.022 1.00 90.12 187 LYS A O 1
ATOM 1455 N N . SER A 1 188 ? -24.385 16.315 28.484 1.00 90.75 188 SER A N 1
ATOM 1456 C CA . SER A 1 188 ? -24.021 17.350 29.458 1.00 90.75 188 SER A CA 1
ATOM 1457 C C . SER A 1 188 ? -23.523 18.651 28.817 1.00 90.75 188 SER A C 1
ATOM 1459 O O . SER A 1 188 ? -23.228 19.596 29.544 1.00 90.75 188 SER A O 1
ATOM 1461 N N . GLY A 1 189 ? -23.419 18.716 27.483 1.00 84.44 189 GLY A N 1
ATOM 1462 C CA . GLY A 1 189 ? -22.902 19.876 26.755 1.00 84.44 189 GLY A CA 1
ATOM 1463 C C . GLY A 1 189 ? -21.390 20.079 26.900 1.00 84.44 189 GLY A C 1
ATOM 1464 O O . GLY A 1 189 ? -20.881 21.126 26.511 1.00 84.44 189 GLY A O 1
ATOM 1465 N N . LEU A 1 190 ? -20.666 19.100 27.458 1.00 87.06 190 LEU A N 1
ATOM 1466 C CA . LEU A 1 190 ? -19.216 19.169 27.657 1.00 87.06 190 LEU A CA 1
ATOM 1467 C C . LEU A 1 190 ? -18.448 18.999 26.339 1.00 87.06 190 LEU A C 1
ATOM 1469 O O . LEU A 1 190 ? -17.356 19.540 26.183 1.00 87.06 190 LEU A O 1
ATOM 1473 N N . THR A 1 191 ? -19.011 18.246 25.394 1.00 81.31 191 THR A N 1
ATOM 1474 C CA . THR A 1 191 ? -18.394 17.953 24.094 1.00 81.31 191 THR A CA 1
ATOM 1475 C C . THR A 1 191 ? -19.429 18.048 22.980 1.00 81.31 191 THR A C 1
ATOM 1477 O O . THR A 1 191 ? -20.500 17.461 23.090 1.00 81.31 191 THR A O 1
ATOM 1480 N N . SER A 1 192 ? -19.092 18.717 21.877 1.00 80.19 192 SER A N 1
ATOM 1481 C CA . SER A 1 192 ? -19.927 18.776 20.664 1.00 80.19 192 SER A CA 1
ATOM 1482 C C . SER A 1 192 ? -19.530 17.716 19.622 1.00 80.19 192 SER A C 1
ATOM 1484 O O . SER A 1 192 ? -19.800 17.879 18.431 1.00 80.19 192 SER A O 1
ATOM 1486 N N . GLU A 1 193 ? -18.840 16.656 20.048 1.00 80.25 193 GLU A N 1
ATOM 1487 C CA . GLU A 1 193 ? -18.435 15.563 19.164 1.00 80.25 193 GLU A CA 1
ATOM 1488 C C . GLU A 1 193 ? -19.656 14.774 18.676 1.00 80.25 193 GLU A C 1
ATOM 1490 O O . GLU A 1 193 ? -20.649 14.620 19.389 1.00 80.25 193 GLU A O 1
ATOM 1495 N N . LYS A 1 194 ? -19.591 14.294 17.431 1.00 82.50 194 LYS A N 1
ATOM 1496 C CA . LYS A 1 194 ? -20.655 13.483 16.836 1.00 82.50 194 LYS A CA 1
ATOM 1497 C C . LYS A 1 194 ? -20.641 12.085 17.454 1.00 82.50 194 LYS A C 1
ATOM 1499 O O . LYS A 1 194 ? -19.579 11.536 17.723 1.00 82.50 194 LYS A O 1
ATOM 1504 N N . GLU A 1 195 ? -21.820 11.498 17.627 1.00 79.69 195 GLU A N 1
ATOM 1505 C CA . GLU A 1 195 ? -21.945 10.086 17.984 1.00 79.69 195 GLU A CA 1
ATOM 1506 C C . GLU A 1 195 ? -21.302 9.193 16.908 1.00 79.69 195 GLU A C 1
ATOM 1508 O O . GLU A 1 195 ? -21.508 9.394 15.706 1.00 79.69 195 GLU A O 1
ATOM 1513 N N . VAL A 1 196 ? -20.492 8.238 17.363 1.00 87.25 196 VAL A N 1
ATOM 1514 C CA . VAL A 1 196 ? -19.665 7.345 16.544 1.00 87.25 196 VAL A CA 1
ATOM 1515 C C . VAL A 1 196 ? -20.245 5.931 16.587 1.00 87.25 196 VAL A C 1
ATOM 1517 O O . VAL A 1 196 ? -20.761 5.512 17.624 1.00 87.25 196 VAL A O 1
ATOM 1520 N N . ASP A 1 197 ? -20.159 5.196 15.475 1.00 91.12 197 ASP A N 1
ATOM 1521 C CA . ASP A 1 197 ? -20.610 3.804 15.417 1.00 91.12 197 ASP A CA 1
ATOM 1522 C C . ASP A 1 197 ? -19.768 2.890 16.327 1.00 91.12 197 ASP A C 1
ATOM 1524 O O . ASP A 1 197 ? -18.556 3.058 16.484 1.00 91.12 197 ASP A O 1
ATOM 1528 N N . ILE A 1 198 ? -20.401 1.871 16.910 1.00 92.44 198 ILE A N 1
ATOM 1529 C CA . ILE A 1 198 ? -19.732 0.935 17.820 1.00 92.44 198 ILE A CA 1
ATOM 1530 C C . ILE A 1 198 ? -18.604 0.167 17.117 1.00 92.44 198 ILE A C 1
ATOM 1532 O O . ILE A 1 198 ? -17.598 -0.151 17.752 1.00 92.44 198 ILE A O 1
ATOM 1536 N N . GLN A 1 199 ? -18.725 -0.093 15.808 1.00 94.19 199 GLN A N 1
ATOM 1537 C CA . GLN A 1 199 ? -17.669 -0.739 15.020 1.00 94.19 199 GLN A CA 1
ATOM 1538 C C . GLN A 1 199 ? -16.394 0.111 14.980 1.00 94.19 199 GLN A C 1
ATOM 1540 O O . GLN A 1 199 ? -15.296 -0.429 15.115 1.00 94.19 199 GLN A O 1
ATOM 1545 N N . GLU A 1 200 ? -16.523 1.435 14.849 1.00 94.38 200 GLU A N 1
ATOM 1546 C CA . GLU A 1 200 ? -15.379 2.351 14.862 1.00 94.38 200 GLU A CA 1
ATOM 1547 C C . GLU A 1 200 ? -14.703 2.358 16.237 1.00 94.38 200 GLU A C 1
ATOM 1549 O O . GLU A 1 200 ? -13.478 2.309 16.325 1.00 94.38 200 GLU A O 1
ATOM 1554 N N . LEU A 1 201 ? -15.479 2.316 17.325 1.00 94.75 201 LEU A N 1
ATOM 1555 C CA . LEU A 1 201 ? -14.925 2.206 18.677 1.00 94.75 201 LEU A CA 1
ATOM 1556 C C . LEU A 1 201 ? -14.195 0.870 18.897 1.00 94.75 201 LEU A C 1
ATOM 1558 O O . LEU A 1 201 ? -13.102 0.863 19.459 1.00 94.75 201 LEU A O 1
ATOM 1562 N N . ILE A 1 202 ? -14.735 -0.249 18.403 1.00 96.00 202 ILE A N 1
ATOM 1563 C CA . ILE A 1 202 ? -14.053 -1.556 18.446 1.00 96.00 202 ILE A CA 1
ATOM 1564 C C . ILE A 1 202 ? -12.745 -1.513 17.645 1.00 96.00 202 ILE A C 1
ATOM 1566 O O . ILE A 1 202 ? -11.728 -2.041 18.100 1.00 96.00 202 ILE A O 1
ATOM 1570 N N . LEU A 1 203 ? -12.743 -0.868 16.474 1.00 95.94 203 LEU A N 1
ATOM 1571 C CA . LEU A 1 203 ? -11.536 -0.684 15.670 1.00 95.94 203 LEU A CA 1
ATOM 1572 C C . LEU A 1 203 ? -10.473 0.123 16.431 1.00 95.94 203 LEU A C 1
ATOM 1574 O O . LEU A 1 203 ? -9.295 -0.234 16.400 1.00 95.94 203 LEU A O 1
ATOM 1578 N N . MET A 1 204 ? -10.871 1.169 17.157 1.00 93.75 204 MET A N 1
ATOM 1579 C CA . MET A 1 204 ? -9.953 1.959 17.983 1.00 93.75 204 MET A CA 1
ATOM 1580 C C . MET A 1 204 ? -9.330 1.136 19.119 1.00 93.75 204 MET A C 1
ATOM 1582 O O . MET A 1 204 ? -8.118 1.223 19.341 1.00 93.75 204 MET A O 1
ATOM 1586 N N . GLU A 1 205 ? -10.116 0.292 19.794 1.00 96.44 205 GLU A N 1
ATOM 1587 C CA . GLU A 1 205 ? -9.604 -0.631 20.818 1.00 96.44 205 GLU A CA 1
ATOM 1588 C C . GLU A 1 205 ? -8.624 -1.652 20.222 1.00 96.44 205 GLU A C 1
ATOM 1590 O O . GLU A 1 205 ? -7.537 -1.863 20.769 1.00 96.44 205 GLU A O 1
ATOM 1595 N N . LEU A 1 206 ? -8.943 -2.215 19.049 1.00 95.88 206 LEU A N 1
ATOM 1596 C CA . LEU A 1 206 ? -8.057 -3.125 18.320 1.00 95.88 206 LEU A CA 1
ATOM 1597 C C . LEU A 1 206 ? -6.711 -2.463 17.987 1.00 95.88 206 LEU A C 1
ATOM 1599 O O . LEU A 1 206 ? -5.660 -3.063 18.220 1.00 95.88 206 LEU A O 1
ATOM 1603 N N . LEU A 1 207 ? -6.720 -1.232 17.464 1.00 95.00 207 LEU A N 1
ATOM 1604 C CA . LEU A 1 207 ? -5.498 -0.492 17.124 1.00 95.00 207 LEU A CA 1
ATOM 1605 C C . LEU A 1 207 ? -4.644 -0.200 18.364 1.00 95.00 207 LEU A C 1
ATOM 1607 O O . LEU A 1 207 ? -3.420 -0.371 18.334 1.00 95.00 207 LEU A O 1
ATOM 1611 N N . SER A 1 208 ? -5.285 0.213 19.460 1.00 94.00 208 SER A N 1
ATOM 1612 C CA . SER A 1 208 ? -4.615 0.473 20.735 1.00 94.00 208 SER A CA 1
ATOM 1613 C C . SER A 1 208 ? -3.959 -0.792 21.289 1.00 94.00 208 SER A C 1
ATOM 1615 O O . SER A 1 208 ? -2.759 -0.793 21.580 1.00 94.00 208 SER A O 1
ATOM 1617 N N . TRP A 1 209 ? -4.706 -1.895 21.368 1.00 95.31 209 TRP A N 1
ATOM 1618 C CA . TRP A 1 209 ? -4.186 -3.185 21.817 1.00 95.31 209 TRP A CA 1
ATOM 1619 C C . TRP A 1 209 ? -3.049 -3.685 20.926 1.00 95.31 209 TRP A C 1
ATOM 1621 O O . TRP A 1 209 ? -2.013 -4.126 21.435 1.00 95.31 209 TRP A O 1
ATOM 1631 N N . PHE A 1 210 ? -3.199 -3.571 19.603 1.00 93.88 210 PHE A N 1
ATOM 1632 C CA . PHE A 1 210 ? -2.178 -4.021 18.666 1.00 93.88 210 PHE A CA 1
ATOM 1633 C C . PHE A 1 210 ? -0.851 -3.307 18.927 1.00 93.88 210 PHE A C 1
ATOM 1635 O O . PHE A 1 210 ? 0.185 -3.951 19.081 1.00 93.88 210 PHE A O 1
ATOM 1642 N N . LYS A 1 211 ? -0.890 -1.976 19.047 1.00 89.62 211 LYS A N 1
ATOM 1643 C CA . LYS A 1 211 ? 0.302 -1.144 19.242 1.00 89.62 211 LYS A CA 1
ATOM 1644 C C . LYS A 1 211 ? 0.943 -1.321 20.620 1.00 89.62 211 LYS A C 1
ATOM 1646 O O . LYS A 1 211 ? 2.168 -1.332 20.720 1.00 89.62 211 LYS A O 1
ATOM 1651 N N . ASN A 1 212 ? 0.130 -1.414 21.670 1.00 90.75 212 ASN A N 1
ATOM 1652 C CA . ASN A 1 212 ? 0.612 -1.305 23.049 1.00 90.75 212 ASN A CA 1
ATOM 1653 C C . ASN A 1 212 ? 0.844 -2.665 23.725 1.00 90.75 212 ASN A C 1
ATOM 1655 O O . ASN A 1 212 ? 1.673 -2.762 24.632 1.00 90.75 212 ASN A O 1
ATOM 1659 N N . SER A 1 213 ? 0.146 -3.716 23.287 1.00 89.81 213 SER A N 1
ATOM 1660 C CA . SER A 1 213 ? 0.101 -5.006 23.990 1.00 89.81 213 SER A CA 1
ATOM 1661 C C . SER A 1 213 ? 0.458 -6.201 23.118 1.00 89.81 213 SER A C 1
ATOM 1663 O O . SER A 1 213 ? 1.093 -7.124 23.619 1.00 89.81 213 SER A O 1
ATOM 1665 N N . PHE A 1 214 ? 0.085 -6.208 21.837 1.00 89.50 214 PHE A N 1
ATOM 1666 C CA . PHE A 1 214 ? 0.335 -7.357 20.962 1.00 89.50 214 PHE A CA 1
ATOM 1667 C C . PHE A 1 214 ? 1.664 -7.258 20.209 1.00 89.50 214 PHE A C 1
ATOM 1669 O O . PHE A 1 214 ? 2.430 -8.219 20.180 1.00 89.50 214 PHE A O 1
ATOM 1676 N N . PHE A 1 215 ? 1.955 -6.106 19.606 1.00 86.88 215 PHE A N 1
ATOM 1677 C CA . PHE A 1 215 ? 3.117 -5.908 18.745 1.00 86.88 215 PHE A CA 1
ATOM 1678 C C . PHE A 1 215 ? 4.291 -5.277 19.509 1.00 86.88 215 PHE A C 1
ATOM 1680 O O . PHE A 1 215 ? 4.135 -4.584 20.521 1.00 86.88 215 PHE A O 1
ATOM 1687 N N . CYS A 1 216 ? 5.506 -5.503 19.020 1.00 82.44 216 CYS A N 1
ATOM 1688 C CA . CYS A 1 216 ? 6.686 -4.765 19.447 1.00 82.44 216 CYS A CA 1
ATOM 1689 C C . CYS A 1 216 ? 7.551 -4.421 18.234 1.00 82.44 216 CYS A C 1
ATOM 1691 O O . CYS A 1 216 ? 7.766 -5.243 17.346 1.00 82.44 216 CYS A O 1
ATOM 1693 N N . TRP A 1 217 ? 8.047 -3.184 18.193 1.00 83.50 217 TRP A N 1
ATOM 1694 C CA . TRP A 1 217 ? 9.006 -2.779 17.174 1.00 83.50 217 TRP A CA 1
ATOM 1695 C C . TRP A 1 217 ? 10.378 -3.377 17.495 1.00 83.50 217 TRP A C 1
ATOM 1697 O O . TRP A 1 217 ? 10.873 -3.215 18.611 1.00 83.50 217 TRP A O 1
ATOM 1707 N N . VAL A 1 218 ? 11.006 -4.040 16.523 1.00 80.62 218 VAL A N 1
ATOM 1708 C CA . VAL A 1 218 ? 12.337 -4.642 16.680 1.00 80.62 218 VAL A CA 1
ATOM 1709 C C . VAL A 1 218 ? 13.286 -4.007 15.670 1.00 80.62 218 VAL A C 1
ATOM 1711 O O . VAL A 1 218 ? 13.175 -4.252 14.474 1.00 80.62 218 VAL A O 1
ATOM 1714 N N . ALA A 1 219 ? 14.219 -3.184 16.156 1.00 79.44 219 ALA A N 1
ATOM 1715 C CA . ALA A 1 219 ? 15.258 -2.571 15.321 1.00 79.44 219 ALA A CA 1
ATOM 1716 C C . ALA A 1 219 ? 16.448 -3.521 15.100 1.00 79.44 219 ALA A C 1
ATOM 1718 O O . ALA A 1 219 ? 16.908 -3.707 13.977 1.00 79.44 219 ALA A O 1
ATOM 1719 N N . SER A 1 220 ? 16.915 -4.159 16.175 1.00 79.19 220 SER A N 1
ATOM 1720 C CA . SER A 1 220 ? 17.823 -5.304 16.116 1.00 79.19 220 SER A CA 1
ATOM 1721 C C . SER A 1 220 ? 17.349 -6.342 17.125 1.00 79.19 220 SER A C 1
ATOM 1723 O O . SER A 1 220 ? 17.069 -5.964 18.270 1.00 79.19 220 SER A O 1
ATOM 1725 N N . PRO A 1 221 ? 17.284 -7.627 16.767 1.00 79.94 221 PRO A N 1
ATOM 1726 C CA . PRO A 1 221 ? 16.968 -8.658 17.736 1.00 79.94 221 PRO A CA 1
ATOM 1727 C C . PRO A 1 221 ? 18.060 -8.762 18.804 1.00 79.94 221 PRO A C 1
ATOM 1729 O O . PRO A 1 221 ? 19.230 -8.462 18.556 1.00 79.94 221 PRO A O 1
ATOM 1732 N N . GLN A 1 222 ? 17.686 -9.206 20.000 1.00 79.00 222 GLN A N 1
ATOM 1733 C CA . GLN A 1 222 ? 18.662 -9.562 21.027 1.00 79.00 222 GLN A CA 1
ATOM 1734 C C . GLN A 1 222 ? 19.317 -10.902 20.687 1.00 79.00 222 GLN A C 1
ATOM 1736 O O . GLN A 1 222 ? 18.662 -11.814 20.182 1.00 79.00 222 GLN A O 1
ATOM 1741 N N . CYS A 1 223 ? 20.604 -11.035 21.005 1.00 79.12 223 CYS A N 1
ATOM 1742 C CA . CYS A 1 223 ? 21.318 -12.301 20.880 1.00 79.12 223 CYS A CA 1
ATOM 1743 C C . CYS A 1 223 ? 20.626 -13.389 21.716 1.00 79.12 223 CYS A C 1
ATOM 1745 O O . CYS A 1 223 ? 20.317 -13.174 22.889 1.00 79.12 223 CYS A O 1
ATOM 1747 N N . VAL A 1 224 ? 20.409 -14.572 21.137 1.00 78.44 224 VAL A N 1
ATOM 1748 C CA . VAL A 1 224 ? 19.734 -15.681 21.832 1.00 78.44 224 VAL A CA 1
ATOM 1749 C C . VAL A 1 224 ? 20.528 -16.121 23.064 1.00 78.44 224 VAL A C 1
ATOM 1751 O O . VAL A 1 224 ? 19.926 -16.335 24.117 1.00 78.44 224 VAL A O 1
ATOM 1754 N N . SER A 1 225 ? 21.858 -16.167 22.943 1.00 79.00 225 SER A N 1
ATOM 1755 C CA . SER A 1 225 ? 22.771 -16.663 23.978 1.00 79.00 225 SER A CA 1
ATOM 1756 C C . SER A 1 225 ? 23.079 -15.627 25.059 1.00 79.00 225 SER A C 1
ATOM 1758 O O . SER A 1 225 ? 22.949 -15.921 26.240 1.00 79.00 225 SER A O 1
ATOM 1760 N N . CYS A 1 226 ? 23.475 -14.407 24.679 1.00 77.38 226 CYS A N 1
ATOM 1761 C CA . CYS A 1 226 ? 23.951 -13.398 25.638 1.00 77.38 226 CYS A CA 1
ATOM 1762 C C . CYS A 1 226 ? 22.973 -12.240 25.885 1.00 77.38 226 CYS A C 1
ATOM 1764 O O . CYS A 1 226 ? 23.289 -11.340 26.657 1.00 77.38 226 CYS A O 1
ATOM 1766 N N . LYS A 1 227 ? 21.813 -12.217 25.208 1.00 82.00 227 LYS A N 1
ATOM 1767 C CA . LYS A 1 227 ? 20.801 -11.137 25.258 1.00 82.00 227 LYS A CA 1
ATOM 1768 C C . LYS A 1 227 ? 21.300 -9.736 24.866 1.00 82.00 227 LYS A C 1
ATOM 1770 O O . LYS A 1 227 ? 20.548 -8.771 24.960 1.00 82.00 227 LYS A O 1
ATOM 1775 N N . GLY A 1 228 ? 22.533 -9.617 24.373 1.00 78.44 228 GLY A N 1
ATOM 1776 C CA . GLY A 1 228 ? 23.115 -8.353 23.929 1.00 78.44 228 GLY A CA 1
ATOM 1777 C C . GLY A 1 228 ? 22.604 -7.866 22.565 1.00 78.44 228 GLY A C 1
ATOM 1778 O O . GLY A 1 228 ? 22.013 -8.623 21.791 1.00 78.44 228 GLY A O 1
ATOM 1779 N N . THR A 1 229 ? 22.862 -6.590 22.266 1.00 80.00 229 THR A N 1
ATOM 1780 C CA . THR A 1 229 ? 22.486 -5.894 21.021 1.00 80.00 229 THR A CA 1
ATOM 1781 C C . THR A 1 229 ? 23.227 -6.410 19.795 1.00 80.00 229 THR A C 1
ATOM 1783 O O . THR A 1 229 ? 24.457 -6.400 19.758 1.00 80.00 229 THR A O 1
ATOM 1786 N N . THR A 1 230 ? 22.492 -6.789 18.755 1.00 82.38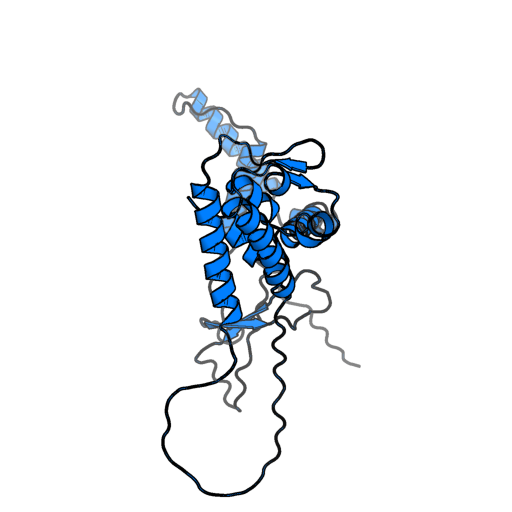 230 THR A N 1
ATOM 1787 C CA . THR A 1 230 ? 23.076 -7.310 17.516 1.00 82.38 230 THR A CA 1
ATOM 1788 C C . THR A 1 230 ? 23.252 -6.228 16.442 1.00 82.38 230 THR A C 1
ATOM 1790 O O . THR A 1 230 ? 22.660 -5.152 16.500 1.00 82.38 230 THR A O 1
ATOM 1793 N N . LYS A 1 231 ? 24.101 -6.501 15.449 1.00 77.12 231 LYS A N 1
ATOM 1794 C CA . LYS A 1 231 ? 24.368 -5.670 14.271 1.00 77.12 231 LYS A CA 1
ATOM 1795 C C . LYS A 1 231 ? 23.953 -6.424 13.019 1.00 77.12 231 LYS A C 1
ATOM 1797 O O . LYS A 1 231 ? 24.316 -7.584 12.849 1.00 77.12 231 LYS A O 1
ATOM 1802 N N . PHE A 1 232 ? 23.204 -5.762 12.149 1.00 80.12 232 PHE A N 1
ATOM 1803 C CA . PHE A 1 232 ? 22.772 -6.326 10.875 1.00 80.12 232 PHE A CA 1
ATOM 1804 C C . PHE A 1 232 ? 23.971 -6.588 9.955 1.00 80.12 232 PHE A C 1
ATOM 1806 O O . PHE A 1 232 ? 24.852 -5.734 9.846 1.00 80.12 232 PHE A O 1
ATOM 1813 N N . ILE A 1 233 ? 23.997 -7.749 9.296 1.00 75.38 233 ILE A N 1
ATOM 1814 C CA . ILE A 1 233 ? 25.092 -8.148 8.394 1.00 75.38 233 ILE A CA 1
ATOM 1815 C C . ILE A 1 233 ? 24.655 -8.490 6.970 1.00 75.38 233 ILE A C 1
ATOM 1817 O O . ILE A 1 233 ? 25.503 -8.614 6.091 1.00 75.38 233 ILE A O 1
ATOM 1821 N N . GLY A 1 234 ? 23.356 -8.619 6.715 1.00 71.44 234 GLY A N 1
ATOM 1822 C CA . GLY A 1 234 ? 22.837 -8.914 5.385 1.00 71.44 234 GLY A CA 1
ATOM 1823 C C . GLY A 1 234 ? 21.590 -9.778 5.433 1.00 71.44 234 GLY A C 1
ATOM 1824 O O . GLY A 1 234 ? 21.045 -10.051 6.500 1.00 71.44 234 GLY A O 1
ATOM 1825 N N . HIS A 1 235 ? 21.144 -10.215 4.263 1.00 68.31 235 HIS A N 1
ATOM 1826 C CA . HIS A 1 235 ? 20.013 -11.122 4.132 1.00 68.31 235 HIS A CA 1
ATOM 1827 C C . HIS A 1 235 ? 20.484 -12.489 3.644 1.00 68.31 235 HIS A C 1
ATOM 1829 O O . HIS A 1 235 ? 21.334 -12.570 2.756 1.00 68.31 235 HIS A O 1
ATOM 1835 N N . ASP A 1 236 ? 19.896 -13.542 4.199 1.00 66.69 236 ASP A N 1
ATOM 1836 C CA . ASP A 1 236 ? 19.954 -14.894 3.665 1.00 66.69 236 ASP A CA 1
ATOM 1837 C C . ASP A 1 236 ? 18.643 -15.217 2.941 1.00 66.69 236 ASP A C 1
ATOM 1839 O O . ASP A 1 236 ? 17.542 -14.921 3.414 1.00 66.69 236 ASP A O 1
ATOM 1843 N N . TYR A 1 237 ? 18.785 -15.822 1.768 1.00 64.00 237 TYR A N 1
ATOM 1844 C CA . TYR A 1 237 ? 17.694 -16.206 0.875 1.00 64.00 237 TYR A CA 1
ATOM 1845 C C . TYR A 1 237 ? 17.658 -17.719 0.626 1.00 64.00 237 TYR A C 1
ATOM 1847 O O . TYR A 1 237 ? 16.803 -18.191 -0.118 1.00 64.00 237 TYR A O 1
ATOM 1855 N N . SER A 1 238 ? 18.597 -18.475 1.206 1.00 59.44 238 SER A N 1
ATOM 1856 C CA . SER A 1 238 ? 18.708 -19.929 1.049 1.00 59.44 238 SER A CA 1
ATOM 1857 C C . SER A 1 238 ? 17.816 -20.711 2.017 1.00 59.44 238 SER A C 1
ATOM 1859 O O . SER A 1 238 ? 17.592 -21.905 1.829 1.00 59.44 238 SER A O 1
ATOM 1861 N N . TYR A 1 239 ? 17.272 -20.034 3.031 1.00 50.75 239 TYR A N 1
ATOM 1862 C CA . TYR A 1 239 ? 16.481 -20.661 4.077 1.00 50.75 239 TYR A CA 1
ATOM 1863 C C . TYR A 1 239 ? 15.009 -20.815 3.676 1.00 50.75 239 TYR A C 1
ATOM 1865 O O . TYR A 1 239 ? 14.215 -19.879 3.780 1.00 50.75 239 TYR A O 1
ATOM 1873 N N . ALA A 1 240 ? 14.644 -22.028 3.269 1.00 47.62 240 ALA A N 1
ATOM 1874 C CA . ALA A 1 240 ? 13.271 -22.511 3.289 1.00 47.62 240 ALA A CA 1
ATOM 1875 C C . ALA A 1 240 ? 13.148 -23.492 4.463 1.00 47.62 240 ALA A C 1
ATOM 1877 O O . ALA A 1 240 ? 13.480 -24.665 4.322 1.00 47.62 240 ALA A O 1
ATOM 1878 N N . ALA A 1 241 ? 12.734 -23.016 5.642 1.00 46.03 241 ALA A N 1
ATOM 1879 C CA . ALA A 1 241 ? 12.314 -23.938 6.695 1.00 46.03 241 ALA A CA 1
ATOM 1880 C C . ALA A 1 241 ? 11.125 -24.755 6.184 1.00 46.03 241 ALA A C 1
ATOM 1882 O O . ALA A 1 241 ? 10.138 -24.186 5.704 1.00 46.03 241 ALA A O 1
ATOM 1883 N N . GLU A 1 242 ? 11.212 -26.078 6.301 1.00 39.44 242 GLU A N 1
ATOM 1884 C CA . GLU A 1 242 ? 10.080 -26.962 6.045 1.00 39.44 242 GLU A CA 1
ATOM 1885 C C . GLU A 1 242 ? 8.905 -26.536 6.940 1.00 39.44 242 GLU A C 1
ATOM 1887 O O . GLU A 1 242 ? 9.015 -26.488 8.163 1.00 39.44 242 GLU A O 1
ATOM 1892 N N . GLY A 1 243 ? 7.792 -26.147 6.313 1.00 45.31 243 GLY A N 1
ATOM 1893 C CA . GLY A 1 243 ? 6.579 -25.678 6.993 1.00 45.31 243 GLY A CA 1
ATOM 1894 C C . GLY A 1 243 ? 6.358 -24.159 7.005 1.00 45.31 243 GLY A C 1
ATOM 1895 O O . GLY A 1 243 ? 5.241 -23.724 7.280 1.00 45.31 243 GLY A O 1
ATOM 1896 N N . GLU A 1 244 ? 7.342 -23.333 6.636 1.00 45.41 244 GLU A N 1
ATOM 1897 C CA . GLU A 1 244 ? 7.189 -21.869 6.584 1.00 45.41 244 GLU A CA 1
ATOM 1898 C C . GLU A 1 244 ? 7.125 -21.354 5.136 1.00 45.41 244 GLU A C 1
ATOM 1900 O O . GLU A 1 244 ? 8.049 -20.742 4.608 1.00 45.41 244 GLU A O 1
ATOM 1905 N N . VAL A 1 245 ? 5.975 -21.565 4.490 1.00 45.47 245 VAL A N 1
ATOM 1906 C CA . VAL A 1 245 ? 5.707 -21.258 3.063 1.00 45.47 245 VAL A CA 1
ATOM 1907 C C . VAL A 1 245 ? 5.759 -19.751 2.730 1.00 45.47 245 VAL A C 1
ATOM 1909 O O . VAL A 1 245 ? 5.720 -19.347 1.568 1.00 45.47 245 VAL A O 1
ATOM 1912 N N . TYR A 1 246 ? 5.860 -18.882 3.736 1.00 51.59 246 TYR A N 1
ATOM 1913 C CA . TYR A 1 246 ? 5.665 -17.438 3.575 1.00 51.59 246 TYR A CA 1
ATOM 1914 C C . TYR A 1 246 ? 6.924 -16.603 3.775 1.00 51.59 246 TYR A C 1
ATOM 1916 O O . TYR A 1 246 ? 6.858 -15.377 3.654 1.00 51.59 246 TYR A O 1
ATOM 1924 N N . ARG A 1 247 ? 8.065 -17.237 4.069 1.00 56.50 247 ARG A N 1
ATOM 1925 C CA . ARG A 1 247 ? 9.320 -16.516 4.257 1.00 56.50 247 ARG A CA 1
ATOM 1926 C C . ARG A 1 247 ? 10.099 -16.464 2.956 1.00 56.50 247 ARG A C 1
ATOM 1928 O O . ARG A 1 247 ? 10.514 -17.477 2.413 1.00 56.50 247 ARG A O 1
ATOM 1935 N N . THR A 1 248 ? 10.317 -15.249 2.478 1.00 51.66 248 THR A N 1
ATOM 1936 C CA . THR A 1 248 ? 11.094 -15.007 1.264 1.00 51.66 248 THR A CA 1
ATOM 1937 C C . THR A 1 248 ? 12.503 -14.494 1.551 1.00 51.66 248 THR A C 1
ATOM 1939 O O . THR A 1 248 ? 13.334 -14.538 0.646 1.00 51.66 248 THR A O 1
ATOM 1942 N N . GLU A 1 249 ? 12.756 -13.965 2.757 1.00 55.88 249 GLU A N 1
ATOM 1943 C CA . GLU A 1 249 ? 14.012 -13.309 3.160 1.00 55.88 249 GLU A CA 1
ATOM 1944 C C . GLU A 1 249 ? 14.228 -13.464 4.674 1.00 55.88 249 GLU A C 1
ATOM 1946 O O . GLU A 1 249 ? 13.292 -13.283 5.457 1.00 55.88 249 GLU A O 1
ATOM 1951 N N . VAL A 1 250 ? 15.454 -13.784 5.089 1.00 62.62 250 VAL A N 1
ATOM 1952 C CA . VAL A 1 250 ? 15.879 -13.828 6.495 1.00 62.62 250 VAL A CA 1
ATOM 1953 C C . VAL A 1 250 ? 16.936 -12.752 6.711 1.00 62.62 250 VAL A C 1
ATOM 1955 O O . VAL A 1 250 ? 17.936 -12.721 6.004 1.00 62.62 250 VAL A O 1
ATOM 1958 N N . SER A 1 251 ? 16.750 -11.868 7.689 1.00 65.25 251 SER A N 1
ATOM 1959 C CA . SER A 1 251 ? 17.786 -10.901 8.074 1.00 65.25 251 SER A CA 1
ATOM 1960 C C . SER A 1 251 ? 18.791 -11.551 9.024 1.00 65.25 251 SER A C 1
ATOM 1962 O O . SER A 1 251 ? 18.414 -12.083 10.067 1.00 65.25 251 SER A O 1
ATOM 1964 N N . LEU A 1 252 ? 20.074 -11.485 8.677 1.00 66.25 252 LEU A N 1
ATOM 1965 C CA . LEU A 1 252 ? 21.180 -11.993 9.477 1.00 66.25 252 LEU A CA 1
ATOM 1966 C C . LEU A 1 252 ? 21.752 -10.888 10.370 1.00 66.25 252 LEU A C 1
ATOM 1968 O O . LEU A 1 252 ? 21.987 -9.758 9.926 1.00 66.25 252 LEU A O 1
ATOM 1972 N N . PHE A 1 253 ? 22.029 -11.239 11.624 1.00 67.75 253 PHE A N 1
ATOM 1973 C CA . PHE A 1 253 ? 22.618 -10.338 12.608 1.00 67.75 253 PHE A CA 1
ATOM 1974 C C . PHE A 1 253 ? 23.805 -11.002 13.329 1.00 67.75 253 PHE A C 1
ATOM 1976 O O . PHE A 1 253 ? 23.747 -12.178 13.689 1.00 67.75 253 PHE A O 1
ATOM 1983 N N . LEU A 1 254 ? 24.876 -10.236 13.569 1.00 68.69 254 LEU A N 1
ATOM 1984 C CA . LEU A 1 254 ? 26.037 -10.632 14.375 1.00 68.69 254 LEU A CA 1
ATOM 1985 C C . LEU A 1 254 ? 26.086 -9.867 15.692 1.00 68.69 254 LEU A C 1
ATOM 1987 O O . LEU A 1 254 ? 25.607 -8.742 15.799 1.00 68.69 254 LEU A O 1
ATOM 1991 N N . PHE A 1 255 ? 26.733 -10.446 16.694 1.00 68.19 255 PHE A N 1
ATOM 1992 C CA . PHE A 1 255 ? 27.017 -9.772 17.955 1.00 68.19 255 PHE A CA 1
ATOM 1993 C C . PHE A 1 255 ? 28.528 -9.576 18.112 1.00 68.19 255 PHE A C 1
ATOM 1995 O O . PHE A 1 255 ? 29.302 -10.470 17.787 1.00 68.19 255 PHE A O 1
ATOM 2002 N N . SER A 1 256 ? 28.961 -8.413 18.611 1.00 58.53 256 SER A N 1
ATOM 2003 C CA . SER A 1 256 ? 30.386 -8.050 18.620 1.00 58.53 256 SER A CA 1
ATOM 2004 C C . SER A 1 256 ? 31.236 -8.764 19.683 1.00 58.53 256 SER A C 1
ATOM 2006 O O . SER A 1 256 ? 32.443 -8.780 19.517 1.00 58.53 256 SER A O 1
ATOM 2008 N N . ASN A 1 257 ? 30.651 -9.365 20.731 1.00 54.84 257 ASN A N 1
ATOM 2009 C CA . ASN A 1 257 ? 31.399 -9.888 21.893 1.00 54.84 257 ASN A CA 1
ATOM 2010 C C . ASN A 1 257 ? 30.871 -11.230 22.463 1.00 54.84 257 ASN A C 1
ATOM 2012 O O . ASN A 1 257 ? 30.963 -11.474 23.665 1.00 54.84 257 ASN A O 1
ATOM 2016 N N . CYS A 1 258 ? 30.271 -12.110 21.654 1.00 56.31 258 CYS A N 1
ATOM 2017 C CA . CYS A 1 258 ? 29.800 -13.407 22.159 1.00 56.31 258 CYS A CA 1
ATOM 2018 C C . CYS A 1 258 ? 30.984 -14.371 22.096 1.00 56.31 258 CYS A C 1
ATOM 2020 O O . CYS A 1 258 ? 31.187 -15.050 21.096 1.00 56.31 258 CYS A O 1
ATOM 2022 N N . GLY A 1 259 ? 31.816 -14.349 23.136 1.00 46.59 259 GLY A N 1
ATOM 2023 C CA . GLY A 1 259 ? 32.967 -15.232 23.261 1.00 46.59 259 GLY A CA 1
ATOM 2024 C C . GLY A 1 259 ? 32.528 -16.674 23.488 1.00 46.59 259 GLY A C 1
ATOM 2025 O O . GLY A 1 259 ? 32.431 -17.114 24.628 1.00 46.59 259 GLY A O 1
ATOM 2026 N N . LEU A 1 260 ? 32.289 -17.422 22.413 1.00 40.50 260 LEU A N 1
ATOM 2027 C CA . LEU A 1 260 ? 32.565 -18.852 22.441 1.00 40.50 260 LEU A CA 1
ATOM 2028 C C . LEU A 1 260 ? 34.049 -18.997 22.112 1.00 40.50 260 LEU A C 1
ATOM 2030 O O . LEU A 1 260 ? 34.471 -18.898 20.964 1.00 40.50 260 LEU A O 1
ATOM 2034 N N . LEU A 1 261 ? 34.851 -19.124 23.168 1.00 36.12 261 LEU A N 1
ATOM 2035 C CA . LEU A 1 261 ? 36.247 -19.526 23.076 1.00 36.12 261 LEU A CA 1
ATOM 2036 C C . LEU A 1 261 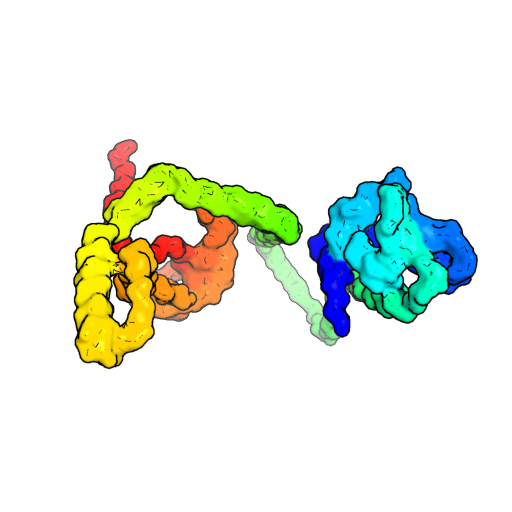? 36.295 -20.898 22.389 1.00 36.12 261 LEU A C 1
ATOM 2038 O O . LEU A 1 261 ? 35.919 -21.899 22.993 1.00 36.12 261 LEU A O 1
ATOM 2042 N N . GLY A 1 262 ? 36.730 -20.923 21.128 1.00 31.08 262 GLY A N 1
ATOM 2043 C CA . GLY A 1 262 ? 36.969 -22.156 20.379 1.00 31.08 262 GLY A CA 1
ATOM 2044 C C . GLY A 1 262 ? 36.692 -22.037 18.882 1.00 31.08 262 GLY A C 1
ATOM 2045 O O . GLY A 1 262 ? 35.702 -22.577 18.408 1.00 31.08 262 GLY A O 1
ATOM 2046 N N . GLY A 1 263 ? 37.603 -21.390 18.148 1.00 28.86 263 GLY A N 1
ATOM 2047 C CA . GLY A 1 263 ? 37.721 -21.506 16.689 1.00 28.86 263 GLY A CA 1
ATOM 2048 C C . GLY A 1 263 ? 36.802 -20.591 15.878 1.00 28.86 263 GLY A C 1
ATOM 2049 O O . GLY A 1 263 ? 35.586 -20.614 16.032 1.00 28.86 263 GLY A O 1
ATOM 2050 N N . ASP A 1 264 ? 37.418 -19.808 14.992 1.00 33.22 264 ASP A N 1
ATOM 2051 C CA . ASP A 1 264 ? 36.864 -18.891 13.986 1.00 33.22 264 ASP A CA 1
ATOM 2052 C C . ASP A 1 264 ? 35.564 -19.345 13.289 1.00 33.22 264 ASP A C 1
ATOM 2054 O O . ASP A 1 264 ? 35.538 -19.700 12.113 1.00 33.22 264 ASP A O 1
ATOM 2058 N N . THR A 1 265 ? 34.443 -19.276 14.001 1.00 32.47 265 THR A N 1
ATOM 2059 C CA . THR A 1 265 ? 33.099 -19.437 13.450 1.00 32.47 265 THR A CA 1
ATOM 2060 C C . THR A 1 265 ? 32.172 -18.446 14.134 1.00 32.47 265 THR A C 1
ATOM 2062 O O . THR A 1 265 ? 31.585 -18.680 15.189 1.00 32.47 265 THR A O 1
ATOM 2065 N N . VAL A 1 266 ? 32.049 -17.273 13.518 1.00 36.09 266 VAL A N 1
ATOM 2066 C CA . VAL A 1 266 ? 31.014 -16.295 13.853 1.00 36.09 266 VAL A CA 1
ATOM 2067 C C . VAL A 1 266 ? 29.672 -16.938 13.502 1.00 36.09 266 VAL A C 1
ATOM 2069 O O . VAL A 1 266 ? 29.278 -16.966 12.340 1.00 36.09 266 VAL A O 1
ATOM 2072 N N . SER A 1 267 ? 29.012 -17.547 14.486 1.00 36.69 267 SER A N 1
ATOM 2073 C CA . SER A 1 267 ? 27.746 -18.249 14.268 1.00 36.69 267 SER A CA 1
ATOM 2074 C C . SER A 1 267 ? 26.641 -17.221 13.972 1.00 36.69 267 SER A C 1
ATOM 2076 O O . SER A 1 267 ? 26.369 -16.368 14.827 1.00 36.69 267 SER A O 1
ATOM 2078 N N . PRO A 1 268 ? 26.018 -17.228 12.777 1.00 41.50 268 PRO A N 1
ATOM 2079 C CA . PRO A 1 268 ? 24.956 -16.286 12.449 1.00 41.50 268 PRO A CA 1
ATOM 2080 C C . PRO A 1 268 ? 23.740 -16.568 13.333 1.00 41.50 268 PRO A C 1
ATOM 2082 O O . PRO A 1 268 ? 23.162 -17.653 13.284 1.00 41.50 268 PRO A O 1
ATOM 2085 N N . CYS A 1 269 ? 23.321 -15.592 14.139 1.00 40.56 269 CYS A N 1
ATOM 2086 C CA . CYS A 1 269 ? 22.034 -15.686 14.818 1.00 40.56 269 CYS A CA 1
ATOM 2087 C C . CYS A 1 269 ? 20.940 -15.452 13.770 1.00 40.56 269 CYS A C 1
ATOM 2089 O O . CYS A 1 269 ? 20.720 -14.325 13.323 1.00 40.56 269 CYS A O 1
ATOM 2091 N N . MET A 1 270 ? 20.287 -16.534 13.350 1.00 40.12 270 MET A N 1
ATOM 2092 C CA . MET A 1 270 ? 19.155 -16.493 12.433 1.00 40.12 270 MET A CA 1
ATOM 2093 C C . MET A 1 270 ? 17.938 -15.945 13.181 1.00 40.12 270 MET A C 1
ATOM 2095 O O . MET A 1 270 ? 17.551 -16.496 14.213 1.00 40.12 270 MET A O 1
ATOM 2099 N N . TRP A 1 271 ? 17.356 -14.842 12.701 1.00 42.44 271 TRP A N 1
ATOM 2100 C CA . TRP A 1 271 ? 16.181 -14.257 13.340 1.00 42.44 271 TRP A CA 1
ATOM 2101 C C . TRP A 1 271 ? 14.957 -14.307 12.438 1.00 42.44 271 TRP A C 1
ATOM 2103 O O . TRP A 1 271 ? 14.982 -13.906 11.274 1.00 42.44 271 TRP A O 1
ATOM 2113 N N . ILE A 1 272 ? 13.877 -14.804 13.026 1.00 38.88 272 ILE A N 1
ATOM 2114 C CA . ILE A 1 272 ? 12.578 -14.991 12.407 1.00 38.88 272 ILE A CA 1
ATOM 2115 C C . ILE A 1 272 ? 11.645 -13.909 12.960 1.00 38.88 272 ILE A C 1
ATOM 2117 O O . ILE A 1 272 ? 11.380 -13.910 14.164 1.00 38.88 272 ILE A O 1
ATOM 2121 N N . PRO A 1 273 ? 11.114 -12.999 12.127 1.00 37.84 273 PRO A N 1
ATOM 2122 C CA . PRO A 1 273 ? 10.112 -12.051 12.580 1.00 37.84 273 PRO A CA 1
ATOM 2123 C C . PRO A 1 273 ? 8.765 -12.760 12.772 1.00 37.84 273 PRO A C 1
ATOM 2125 O O . PRO A 1 273 ? 7.940 -12.807 11.864 1.00 37.84 273 PRO A O 1
ATOM 2128 N N . ILE A 1 274 ? 8.529 -13.314 13.964 1.00 37.78 274 ILE A N 1
ATOM 2129 C CA . ILE A 1 274 ? 7.177 -13.603 14.460 1.00 37.78 274 ILE A CA 1
ATOM 2130 C C . ILE A 1 274 ? 6.850 -12.504 15.467 1.00 37.78 274 ILE A C 1
ATOM 2132 O O . ILE A 1 274 ? 7.309 -12.510 16.607 1.00 37.78 274 ILE A O 1
ATOM 2136 N N . PHE A 1 275 ? 6.094 -11.507 15.015 1.00 46.16 275 PHE A N 1
ATOM 2137 C CA . PHE A 1 275 ? 5.720 -10.363 15.835 1.00 46.16 275 PHE A CA 1
ATOM 2138 C C . PHE A 1 275 ? 4.458 -10.668 16.644 1.00 46.16 275 PHE A C 1
ATOM 2140 O O . PHE A 1 275 ? 3.344 -10.342 16.242 1.00 46.16 275 PHE A O 1
ATOM 2147 N N . SER A 1 276 ? 4.641 -11.293 17.804 1.00 37.41 276 SER A N 1
ATOM 2148 C CA . SER A 1 276 ? 3.656 -11.277 18.882 1.00 37.41 276 SER A CA 1
ATOM 2149 C C . SER A 1 276 ? 4.378 -11.256 20.227 1.00 37.41 276 SER A C 1
ATOM 2151 O O . SER A 1 276 ? 5.282 -12.056 20.464 1.00 37.41 276 SER A O 1
ATOM 2153 N N . ARG A 1 277 ? 3.975 -10.351 21.126 1.00 40.56 277 ARG A N 1
ATOM 2154 C CA . ARG A 1 277 ? 4.398 -10.342 22.538 1.00 40.56 277 ARG A CA 1
ATOM 2155 C C . ARG A 1 277 ? 3.940 -11.602 23.279 1.00 40.56 277 ARG A C 1
ATOM 2157 O O . ARG A 1 277 ? 4.583 -11.975 24.253 1.00 40.56 277 ARG A O 1
ATOM 2164 N N . ASN A 1 278 ? 2.914 -12.291 22.777 1.00 35.56 278 ASN A N 1
ATOM 2165 C CA . ASN A 1 278 ? 2.511 -13.613 23.245 1.00 35.56 278 ASN A CA 1
ATOM 2166 C C . ASN A 1 278 ? 3.127 -14.682 22.340 1.00 35.56 278 ASN A C 1
ATOM 2168 O O . ASN A 1 278 ? 2.440 -15.366 21.582 1.00 35.56 278 ASN A O 1
ATOM 2172 N N . THR A 1 279 ? 4.449 -14.825 22.415 1.00 37.38 279 THR A N 1
ATOM 2173 C CA . THR A 1 279 ? 5.069 -16.074 21.980 1.00 37.38 279 THR A CA 1
ATOM 2174 C C . THR A 1 279 ? 4.626 -17.157 22.958 1.00 37.38 279 THR A C 1
ATOM 2176 O O . THR A 1 279 ? 4.986 -17.150 24.134 1.00 37.38 279 THR A O 1
ATOM 2179 N N . LEU A 1 280 ? 3.792 -18.074 22.461 1.00 29.67 280 LEU A N 1
ATOM 2180 C CA . LEU A 1 280 ? 3.632 -19.407 23.034 1.00 29.67 280 LEU A CA 1
ATOM 2181 C C . LEU A 1 280 ? 5.030 -19.950 23.384 1.00 29.67 280 LEU A C 1
ATOM 2183 O O . LEU A 1 280 ? 5.961 -19.752 22.593 1.00 29.67 280 LEU A O 1
ATOM 2187 N N . PRO A 1 281 ? 5.216 -20.587 24.553 1.00 27.16 281 PRO A N 1
ATOM 2188 C CA . PRO A 1 281 ? 6.525 -21.061 24.962 1.00 27.16 281 PRO A CA 1
ATOM 2189 C C . PRO A 1 281 ? 7.088 -21.996 23.893 1.00 27.16 281 PRO A C 1
ATOM 2191 O O . PRO A 1 281 ? 6.430 -22.940 23.457 1.00 27.16 281 PRO A O 1
ATOM 2194 N N . ALA A 1 282 ? 8.326 -21.719 23.486 1.00 36.50 282 ALA A N 1
ATOM 2195 C CA . ALA A 1 282 ? 9.151 -22.636 22.725 1.00 36.50 282 ALA A CA 1
ATOM 2196 C C . ALA A 1 282 ? 9.226 -23.967 23.487 1.00 36.50 282 ALA A C 1
ATOM 2198 O O . ALA A 1 282 ? 9.934 -24.092 24.485 1.00 36.50 282 ALA A O 1
ATOM 2199 N N . SER A 1 283 ? 8.441 -24.950 23.059 1.00 30.39 283 SER A N 1
ATOM 2200 C CA . SER A 1 283 ? 8.491 -26.326 23.546 1.00 30.39 283 SER A CA 1
ATOM 2201 C C . SER A 1 283 ? 7.896 -27.253 22.496 1.00 30.39 283 SER A C 1
ATOM 2203 O O . SER A 1 283 ? 6.765 -27.707 22.598 1.00 30.39 283 SER A O 1
ATOM 2205 N N . SER A 1 284 ? 8.703 -27.565 21.493 1.00 24.94 284 SER A N 1
ATOM 2206 C CA . SER A 1 284 ? 8.610 -28.836 20.780 1.00 24.94 284 SER A CA 1
ATOM 2207 C C . SER A 1 284 ? 10.031 -29.309 20.494 1.00 24.94 284 SER A C 1
ATOM 2209 O O . SER A 1 284 ? 10.579 -29.133 19.410 1.00 24.94 284 SER A O 1
ATOM 2211 N N . LYS A 1 285 ? 10.640 -29.864 21.552 1.00 26.80 285 LYS A N 1
ATOM 2212 C CA . LYS A 1 285 ? 11.651 -30.917 21.445 1.00 26.80 285 LYS A CA 1
ATOM 2213 C C . LYS A 1 285 ? 11.030 -32.071 20.652 1.00 26.80 285 LYS A C 1
ATOM 2215 O O . LYS A 1 285 ? 10.026 -32.622 21.085 1.00 26.80 285 LYS A O 1
ATOM 2220 N N . LEU A 1 286 ? 11.667 -32.448 19.559 1.00 24.45 286 LEU A N 1
ATOM 2221 C CA . LEU A 1 286 ? 11.700 -33.808 19.019 1.00 24.45 286 LEU A CA 1
ATOM 2222 C C . LEU A 1 286 ? 13.207 -34.001 18.752 1.00 24.45 286 LEU A C 1
ATOM 2224 O O . LEU A 1 286 ? 13.720 -33.393 17.824 1.00 24.45 286 LEU A O 1
ATOM 2228 N N . MET A 1 287 ? 14.062 -34.537 19.636 1.00 23.62 287 MET A N 1
ATOM 2229 C CA . MET A 1 287 ? 14.016 -35.836 20.321 1.00 23.62 287 MET A CA 1
ATOM 2230 C C . MET A 1 287 ? 13.501 -36.920 19.373 1.00 23.62 287 MET A C 1
ATOM 2232 O O . MET A 1 287 ? 12.323 -37.252 19.392 1.00 23.62 287 MET A O 1
ATOM 2236 N N . TYR A 1 288 ? 14.403 -37.421 18.530 1.00 24.23 288 TYR A N 1
ATOM 2237 C CA . TYR A 1 288 ? 14.338 -38.783 18.016 1.00 24.23 288 TYR A CA 1
ATOM 2238 C C . TYR A 1 288 ? 15.462 -39.568 18.707 1.00 24.23 288 TYR A C 1
ATOM 2240 O O . TYR A 1 288 ? 16.632 -39.400 18.373 1.00 24.23 288 TYR A O 1
ATOM 2248 N N . GLU A 1 289 ? 15.084 -40.346 19.721 1.00 25.11 289 GLU A N 1
ATOM 2249 C CA . GLU A 1 289 ? 15.732 -41.603 20.104 1.00 25.11 289 GLU A CA 1
ATOM 2250 C C . GLU A 1 289 ? 14.810 -42.709 19.581 1.00 25.11 289 GLU A C 1
ATOM 2252 O O . GLU A 1 289 ? 13.661 -42.794 20.012 1.00 25.11 289 GLU A O 1
ATOM 2257 N N . GLU A 1 290 ? 15.253 -43.415 18.543 1.00 30.72 290 GLU A N 1
ATOM 2258 C CA . GLU A 1 290 ? 15.561 -44.859 18.489 1.00 30.72 290 GLU A CA 1
ATOM 2259 C C . GLU A 1 290 ? 16.045 -45.208 17.073 1.00 30.72 290 GLU A C 1
ATOM 2261 O O . GLU A 1 290 ? 15.405 -44.770 16.087 1.00 30.72 290 GLU A O 1
#